Protein AF-A0A6B2E6G9-F1 (afdb_monomer_lite)

Secondary structure (DSSP, 8-state):
---SSSTTTTTTGGGS-------TT--HHHHHHHHHHHHHHHHHHHHHHTTTS--HHHHHHHHHHHHHHHHHHH--GGGT----GGGTT-HHHHHHHHHHHHHHHHHHHHHHHHHS---STT---HHHHHHHHHHHHH-TTS-HHHHHHHHHIIIIIS-HHHHHHHHHHHTHHHH-S-HHHHHHHHHHHHHHHT-

Foldseek 3Di:
DPPPPPVVVVVVVPPDDDDPDPDVPQDLLNVLLVVVVVLVVVLVVQVVVCPPDDDCLSRVVVNLVSVLCSCVPRVDCVLQPLPLVLCVPPPLVVLLVVLLVLLVVLVVVVNVLSPPPPPDSPDDPVVSVVVSVCCQPPPPVRPNVVSVVSNCCSVPVVVSLVVLLVSCVVCCVPPVDDSVVSSVSVVSSNSVSVD

Sequence (195 aa):
MKWISVCTVIAIIVGSNNGALGSRGATVIDTLRDYYLSLEDQAWKIVNRGSGVYHPDRILKPLYKLYTMFALKNCSHELEDYELTSLDRIYEWKLLERDLMTVNNLFEVFRQELEKPLQNVDNFDELSALDFTDTVFKDKHWPIPETFDQIENIMVNQGLYYKAMVEVKDQVCSSQKAAQQVIYQLYSAISLTEL

Structure (mmCIF, N/CA/C/O backbone):
data_AF-A0A6B2E6G9-F1
#
_entry.id   AF-A0A6B2E6G9-F1
#
loop_
_atom_site.group_PDB
_atom_site.id
_atom_site.type_symbol
_atom_site.label_atom_id
_atom_site.label_alt_id
_atom_site.label_comp_id
_atom_site.label_asym_id
_atom_site.label_entity_id
_atom_site.label_seq_id
_atom_site.pdbx_PDB_ins_code
_atom_site.Cartn_x
_atom_site.Cartn_y
_atom_site.Cartn_z
_atom_site.occupancy
_atom_site.B_iso_or_equiv
_atom_site.auth_seq_id
_atom_site.auth_comp_id
_atom_site.auth_asym_id
_atom_site.auth_atom_id
_atom_site.pdbx_PDB_model_num
ATOM 1 N N . MET A 1 1 ? -8.319 32.067 17.335 1.00 33.75 1 MET A N 1
ATOM 2 C CA . MET A 1 1 ? -9.383 32.208 16.313 1.00 33.75 1 MET A CA 1
ATOM 3 C C . MET A 1 1 ? -8.790 32.093 14.908 1.00 33.75 1 MET A C 1
ATOM 5 O O . MET A 1 1 ? -8.491 33.110 14.302 1.00 33.75 1 MET A O 1
ATOM 9 N N . LYS A 1 2 ? -8.568 30.864 14.417 1.00 29.38 2 LYS A N 1
ATOM 10 C CA . LYS A 1 2 ? -8.131 30.555 13.037 1.00 29.38 2 LYS A CA 1
ATOM 11 C C . LYS A 1 2 ? -8.586 29.138 12.615 1.00 29.38 2 LYS A C 1
ATOM 13 O O . LYS A 1 2 ? -7.786 28.356 12.133 1.00 29.38 2 LYS A O 1
ATOM 18 N N . TRP A 1 3 ? -9.854 28.788 12.847 1.00 30.53 3 TRP A N 1
ATOM 19 C CA . TRP A 1 3 ? -10.382 27.430 12.594 1.00 30.53 3 TRP A CA 1
ATOM 20 C C . TRP A 1 3 ? -11.536 27.384 11.577 1.00 30.53 3 TRP A C 1
ATOM 22 O O . TRP A 1 3 ? -12.274 26.413 11.523 1.00 30.53 3 TRP A O 1
ATOM 32 N N . ILE A 1 4 ? -11.703 28.426 10.753 1.00 34.78 4 ILE A N 1
ATOM 33 C CA . ILE A 1 4 ? -12.786 28.481 9.748 1.00 34.78 4 ILE A CA 1
ATOM 34 C C . ILE A 1 4 ? -12.262 28.302 8.306 1.00 34.78 4 ILE A C 1
ATOM 36 O O . ILE A 1 4 ? -13.048 28.107 7.389 1.00 34.78 4 ILE A O 1
ATOM 40 N N . SER A 1 5 ? -10.943 28.264 8.078 1.00 31.38 5 SER A N 1
ATOM 41 C CA . SER A 1 5 ? -10.384 28.196 6.711 1.00 31.38 5 SER A CA 1
ATOM 42 C C . SER A 1 5 ? -10.098 26.795 6.158 1.00 31.38 5 SER A C 1
ATOM 44 O O . SER A 1 5 ? -9.746 26.699 4.989 1.00 31.38 5 SER A O 1
ATOM 46 N N . VAL A 1 6 ? -10.244 25.717 6.936 1.00 32.97 6 VAL A N 1
ATOM 47 C CA . VAL A 1 6 ? -9.901 24.359 6.455 1.00 32.97 6 VAL A CA 1
ATOM 48 C C . VAL A 1 6 ? -11.070 23.697 5.708 1.00 32.97 6 VAL A C 1
ATOM 50 O O . VAL A 1 6 ? -10.856 22.941 4.766 1.00 32.97 6 VAL A O 1
ATOM 53 N N . CYS A 1 7 ? -12.320 24.063 6.012 1.00 32.25 7 CYS A N 1
ATOM 54 C CA . CYS A 1 7 ? -13.489 23.456 5.362 1.00 32.25 7 CYS A CA 1
ATOM 55 C C . CYS A 1 7 ? -13.748 23.943 3.923 1.00 32.25 7 CYS A C 1
ATOM 57 O O . CYS A 1 7 ? -14.521 23.320 3.202 1.00 32.25 7 CYS A O 1
ATOM 59 N N . THR A 1 8 ? -13.120 25.0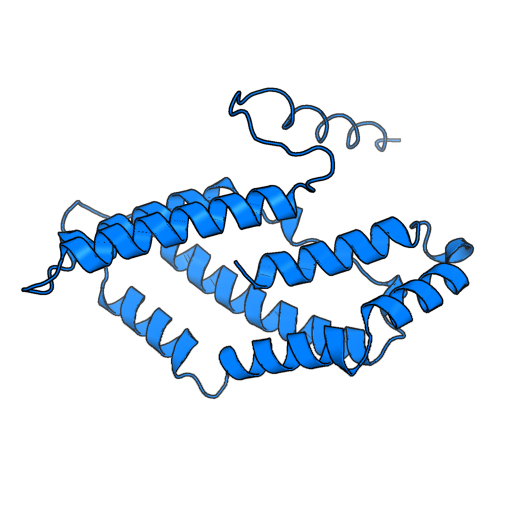34 3.475 1.00 30.91 8 THR A N 1
ATOM 60 C CA . THR A 1 8 ? -13.334 25.597 2.128 1.00 30.91 8 THR A CA 1
ATOM 61 C C . THR A 1 8 ? -12.326 25.130 1.081 1.00 30.91 8 THR A C 1
ATOM 63 O O . THR A 1 8 ? -12.599 25.286 -0.105 1.00 30.91 8 THR A O 1
ATOM 66 N N . VAL A 1 9 ? -11.204 24.518 1.471 1.00 33.66 9 VAL A N 1
ATOM 67 C CA . VAL A 1 9 ? -10.201 24.032 0.503 1.00 33.66 9 VAL A CA 1
ATOM 68 C C . VAL A 1 9 ? -10.562 22.639 -0.028 1.00 33.66 9 VAL A C 1
ATOM 70 O O . VAL A 1 9 ? -10.403 22.378 -1.218 1.00 33.66 9 VAL A O 1
ATOM 73 N N . ILE A 1 10 ? -11.195 21.793 0.793 1.00 37.31 10 ILE A N 1
ATOM 74 C CA . ILE A 1 10 ? -11.620 20.439 0.387 1.00 37.31 10 ILE A CA 1
ATOM 75 C C . ILE A 1 10 ? -12.761 20.483 -0.653 1.00 37.31 10 ILE A C 1
ATOM 77 O O . ILE A 1 10 ? -12.874 19.600 -1.497 1.00 37.31 10 ILE A O 1
ATOM 81 N N . AL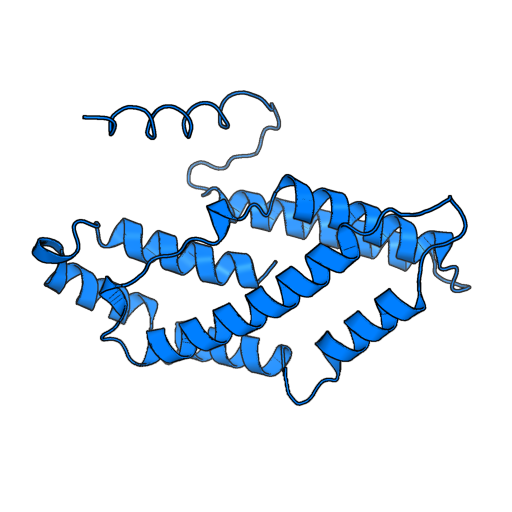A A 1 11 ? -13.562 21.554 -0.683 1.00 32.97 11 ALA A N 1
ATOM 82 C CA . ALA A 1 11 ? -14.628 21.718 -1.673 1.00 32.97 11 ALA A CA 1
ATOM 83 C C . ALA A 1 11 ? -14.136 22.167 -3.068 1.00 32.97 11 ALA A C 1
ATOM 85 O O . ALA A 1 11 ? -14.885 22.047 -4.036 1.00 32.97 11 ALA A O 1
ATOM 86 N N . ILE A 1 12 ? -12.905 22.680 -3.202 1.00 34.53 12 ILE A N 1
ATOM 87 C CA . ILE A 1 12 ? -12.431 23.284 -4.464 1.00 34.53 12 ILE A CA 1
ATOM 88 C C . ILE A 1 12 ? -11.683 22.279 -5.353 1.00 34.53 12 ILE A C 1
ATOM 90 O O . ILE A 1 12 ? -11.715 22.414 -6.575 1.00 34.53 12 ILE A O 1
ATOM 94 N N . ILE A 1 13 ? -11.114 21.204 -4.797 1.00 38.94 13 ILE A N 1
ATOM 95 C CA . ILE A 1 13 ? -10.486 20.151 -5.620 1.00 38.94 13 ILE A CA 1
ATOM 96 C C . ILE A 1 13 ? -11.544 19.323 -6.387 1.00 38.94 13 ILE A C 1
ATOM 98 O O . ILE A 1 13 ? -11.255 18.751 -7.434 1.00 38.94 13 ILE A O 1
ATOM 102 N N . VAL A 1 14 ? -12.812 19.361 -5.963 1.00 43.62 14 VAL A N 1
ATOM 103 C CA . VAL A 1 14 ? -13.932 18.632 -6.596 1.00 43.62 14 VAL A CA 1
ATOM 104 C C . VAL A 1 14 ? -14.456 19.317 -7.880 1.00 43.62 14 VAL A C 1
ATOM 106 O O . VAL A 1 14 ? -15.307 18.778 -8.584 1.00 43.62 14 VAL A O 1
ATOM 109 N N . GLY A 1 15 ? -13.952 20.503 -8.238 1.00 34.09 15 GLY A N 1
ATOM 110 C CA . GLY A 1 15 ? -14.587 21.372 -9.234 1.00 34.09 15 GLY A CA 1
ATOM 111 C C . GLY A 1 15 ? -13.948 21.472 -10.620 1.00 34.09 15 GLY A C 1
ATOM 112 O O . GLY A 1 15 ? -14.363 22.350 -11.374 1.00 34.09 15 GLY A O 1
ATOM 113 N N . SER A 1 16 ? -12.934 20.683 -10.988 1.00 36.62 16 SER A N 1
ATOM 114 C CA . SER A 1 16 ? -12.351 20.759 -12.343 1.00 36.62 16 SER A CA 1
ATOM 115 C C . SER A 1 16 ? -11.551 19.515 -12.716 1.00 36.62 16 SER A C 1
ATOM 117 O O . SER A 1 16 ? -10.328 19.526 -12.683 1.00 36.62 16 SER A O 1
ATOM 119 N N . ASN A 1 17 ? -12.243 18.450 -13.110 1.00 35.12 17 ASN A N 1
ATOM 120 C CA . ASN A 1 17 ? -11.889 17.697 -14.314 1.00 35.12 17 ASN A CA 1
ATOM 121 C C . ASN A 1 17 ? -13.076 16.823 -14.720 1.00 35.12 17 ASN A C 1
ATOM 123 O O . ASN A 1 17 ? -13.433 15.855 -14.057 1.00 35.12 17 ASN A O 1
ATOM 127 N N . ASN A 1 18 ? -13.706 17.211 -15.826 1.00 43.12 18 ASN A N 1
ATOM 128 C CA . ASN A 1 18 ? -14.738 16.434 -16.490 1.00 43.12 18 ASN A CA 1
ATOM 129 C C . ASN A 1 18 ? -14.152 15.103 -16.977 1.00 43.12 18 ASN A C 1
ATOM 131 O O . ASN A 1 18 ? -13.394 15.066 -17.943 1.00 43.12 18 ASN A O 1
ATOM 135 N N . GLY A 1 19 ? -14.566 14.022 -16.326 1.00 31.66 19 GLY A N 1
ATOM 136 C CA . GLY A 1 19 ? -14.432 12.645 -16.780 1.00 31.66 19 GLY A CA 1
ATOM 137 C C . GLY A 1 19 ? -15.567 11.850 -16.152 1.00 31.66 19 GLY A C 1
ATOM 138 O O . GLY A 1 19 ? -15.521 11.499 -14.980 1.00 31.66 19 GLY A O 1
ATOM 139 N N . ALA A 1 20 ? -16.650 11.673 -16.899 1.00 43.91 20 ALA A N 1
ATOM 140 C CA . ALA A 1 20 ? -17.859 11.009 -16.445 1.00 43.91 20 ALA A CA 1
ATOM 141 C C . ALA A 1 20 ? -17.591 9.539 -16.079 1.00 43.91 20 ALA A C 1
ATOM 143 O O . ALA A 1 20 ? -17.412 8.743 -16.991 1.00 43.91 20 ALA A O 1
ATOM 144 N N . LEU A 1 21 ? -17.590 9.201 -14.779 1.00 40.44 21 LEU A N 1
ATOM 145 C CA . LEU A 1 21 ? -17.945 7.881 -14.208 1.00 40.44 21 LEU A CA 1
ATOM 146 C C . LEU A 1 21 ? -17.880 7.861 -12.661 1.00 40.44 21 LEU A C 1
ATOM 148 O O . LEU A 1 21 ? -17.484 6.880 -12.053 1.00 40.44 21 LEU A O 1
ATOM 152 N N . GLY A 1 22 ? -18.314 8.925 -11.980 1.00 40.78 22 GLY A N 1
ATOM 153 C CA . GLY A 1 22 ? -18.597 8.832 -10.544 1.00 40.78 22 GLY A CA 1
ATOM 154 C C . GLY A 1 22 ? -19.957 8.169 -10.338 1.00 40.78 22 GLY A C 1
ATOM 155 O O . GLY A 1 22 ? -20.983 8.850 -10.416 1.00 40.78 22 GLY A O 1
ATOM 156 N N . SER A 1 23 ? -20.002 6.850 -10.135 1.00 47.53 23 SER A N 1
ATOM 157 C CA . SER A 1 23 ? -21.246 6.196 -9.717 1.00 47.53 23 SER A CA 1
ATOM 158 C C . SER A 1 23 ? -21.700 6.814 -8.384 1.00 47.53 23 SER A C 1
ATOM 160 O O . SER A 1 23 ? -20.882 7.136 -7.520 1.00 47.53 23 SER A O 1
ATOM 162 N N . ARG A 1 24 ? -23.002 7.077 -8.230 1.00 52.38 24 ARG A N 1
ATOM 163 C CA . ARG A 1 24 ? -23.566 7.686 -7.014 1.00 52.38 24 ARG A CA 1
ATOM 164 C C . ARG A 1 24 ? -23.198 6.824 -5.797 1.00 52.38 24 ARG A C 1
ATOM 166 O O . ARG A 1 24 ? -23.807 5.779 -5.608 1.00 52.38 24 ARG A O 1
ATOM 173 N N . GLY A 1 25 ? -22.246 7.280 -4.982 1.00 66.62 25 GLY A N 1
ATOM 174 C CA . GLY A 1 25 ? -21.807 6.590 -3.763 1.00 66.62 25 GLY A CA 1
ATOM 175 C C . GLY A 1 25 ? -20.333 6.177 -3.725 1.00 66.62 25 GLY A C 1
ATOM 176 O O . GLY A 1 25 ? -19.893 5.743 -2.668 1.00 66.62 25 GLY A O 1
ATOM 177 N N . ALA A 1 26 ? -19.573 6.340 -4.814 1.00 78.44 26 ALA A N 1
ATOM 178 C CA . ALA A 1 26 ? -18.130 6.097 -4.798 1.00 78.44 26 ALA A CA 1
ATOM 179 C C . ALA A 1 26 ? -17.408 7.142 -3.932 1.00 78.44 26 ALA A C 1
ATOM 181 O O . ALA A 1 26 ? -17.612 8.352 -4.088 1.00 78.44 26 ALA A O 1
ATOM 182 N N . THR A 1 27 ? -16.578 6.669 -3.009 1.00 84.50 27 THR A N 1
ATOM 183 C CA . THR A 1 27 ? -15.708 7.513 -2.191 1.00 84.50 27 THR A CA 1
ATOM 184 C C . THR A 1 27 ? -14.455 7.919 -2.968 1.00 84.50 27 THR A C 1
ATOM 186 O O . THR A 1 27 ? -14.164 7.381 -4.036 1.00 84.50 27 THR A O 1
ATOM 189 N N . VAL A 1 28 ? -13.691 8.881 -2.441 1.00 84.44 28 VAL A N 1
ATOM 190 C CA . VAL A 1 28 ? -12.436 9.321 -3.077 1.00 84.44 28 VAL A CA 1
ATOM 191 C C . VAL A 1 28 ? -11.468 8.146 -3.228 1.00 84.44 28 VAL A C 1
ATOM 193 O O . VAL A 1 28 ? -10.876 7.973 -4.293 1.00 84.44 28 VAL A O 1
ATOM 196 N N . ILE A 1 29 ? -11.361 7.299 -2.201 1.00 85.50 29 ILE A N 1
ATOM 197 C CA . ILE A 1 29 ? -10.485 6.130 -2.248 1.00 85.50 29 ILE A CA 1
ATOM 198 C C . ILE A 1 29 ? -10.980 5.087 -3.262 1.00 85.50 29 ILE A C 1
ATOM 200 O O . ILE A 1 29 ? -10.162 4.526 -3.979 1.00 85.50 29 ILE A O 1
ATOM 204 N N . ASP A 1 30 ? -12.296 4.913 -3.438 1.00 87.25 30 ASP A N 1
ATOM 205 C CA . ASP A 1 30 ? -12.844 4.023 -4.479 1.00 87.25 30 ASP A CA 1
ATOM 206 C C . ASP A 1 30 ? -12.463 4.508 -5.879 1.00 87.25 30 ASP A C 1
ATOM 208 O O . ASP A 1 30 ? -11.993 3.733 -6.707 1.00 87.25 30 ASP A O 1
ATOM 212 N N . THR A 1 31 ? -12.584 5.816 -6.133 1.00 89.00 31 THR A N 1
ATOM 213 C CA . THR A 1 31 ? -12.179 6.383 -7.428 1.00 89.00 31 THR A CA 1
ATOM 214 C C . THR A 1 31 ? -10.678 6.251 -7.680 1.00 89.00 31 THR A C 1
ATOM 216 O O . THR A 1 31 ? -10.256 6.093 -8.826 1.00 89.00 31 THR A O 1
ATOM 219 N N . LEU A 1 32 ? -9.870 6.291 -6.617 1.00 88.88 32 LEU A N 1
ATOM 220 C CA . LEU A 1 32 ? -8.430 6.091 -6.708 1.00 88.88 32 LEU A CA 1
ATOM 221 C C . LEU A 1 32 ? -8.086 4.627 -7.014 1.00 88.88 32 LEU A C 1
ATOM 223 O O . LEU A 1 32 ? -7.255 4.380 -7.887 1.00 88.88 32 LEU A O 1
ATOM 227 N N . ARG A 1 33 ? -8.769 3.674 -6.366 1.00 89.62 33 ARG A N 1
ATOM 228 C CA . ARG A 1 33 ? -8.660 2.232 -6.651 1.00 89.62 33 ARG A CA 1
ATOM 229 C C . ARG A 1 33 ? -9.042 1.913 -8.092 1.00 89.62 33 ARG A C 1
ATOM 231 O O . ARG A 1 33 ? -8.279 1.258 -8.795 1.00 89.62 33 ARG A O 1
ATOM 238 N N . ASP A 1 34 ? -10.171 2.435 -8.564 1.00 90.81 34 ASP A N 1
ATOM 239 C CA . ASP A 1 34 ? -10.609 2.248 -9.952 1.00 90.81 34 ASP A CA 1
ATOM 240 C C . ASP A 1 34 ? -9.581 2.809 -10.946 1.00 90.81 34 ASP A C 1
ATOM 242 O O . ASP A 1 34 ? -9.280 2.194 -11.975 1.00 90.81 34 ASP A O 1
ATOM 246 N N . TYR A 1 35 ? -8.999 3.971 -10.631 1.00 90.44 35 TYR A N 1
ATOM 247 C CA . TYR A 1 35 ? -7.939 4.542 -11.451 1.00 90.44 35 TYR A CA 1
ATOM 248 C C . TYR A 1 35 ? -6.687 3.658 -11.452 1.00 90.44 35 TYR A C 1
ATOM 250 O O . TYR A 1 35 ? -6.148 3.396 -12.528 1.00 90.44 35 TYR A O 1
ATOM 258 N N . TYR A 1 36 ? -6.267 3.144 -10.295 1.00 91.38 36 TYR A N 1
ATOM 259 C CA . TYR A 1 36 ? -5.136 2.225 -10.191 1.00 91.38 36 TYR A CA 1
ATOM 260 C C . TYR A 1 36 ? -5.332 0.950 -11.020 1.00 91.38 36 TYR A C 1
ATOM 262 O O . TYR A 1 36 ? -4.462 0.608 -11.820 1.00 91.38 36 TYR A O 1
ATOM 270 N N . LEU A 1 37 ? -6.503 0.310 -10.939 1.00 92.31 37 LEU A N 1
ATOM 271 C CA . LEU A 1 37 ? -6.824 -0.874 -11.750 1.00 92.31 37 LEU A CA 1
ATOM 272 C C . LEU A 1 37 ? -6.715 -0.578 -13.256 1.00 92.31 37 LEU A C 1
ATOM 274 O O . LEU A 1 37 ? -6.175 -1.368 -14.031 1.00 92.31 37 LEU A O 1
ATOM 278 N N . SER A 1 38 ? -7.145 0.613 -13.684 1.00 92.12 38 SER A N 1
ATOM 279 C CA . SER A 1 38 ? -6.988 1.035 -15.082 1.00 92.12 38 SER A CA 1
ATOM 280 C C . SER A 1 38 ? -5.523 1.229 -15.504 1.00 92.12 38 SER A C 1
ATOM 282 O O . SER A 1 38 ? -5.196 1.115 -16.692 1.00 92.12 38 SER A O 1
ATOM 284 N N . LEU A 1 39 ? -4.634 1.552 -14.559 1.00 92.31 39 LEU A N 1
ATOM 285 C CA . LEU A 1 39 ? -3.193 1.652 -14.793 1.00 92.31 39 LEU A CA 1
ATOM 286 C C . LEU A 1 39 ? -2.550 0.271 -14.836 1.00 92.31 39 LEU A C 1
ATOM 288 O O . LEU A 1 39 ? -1.712 0.043 -15.705 1.00 92.31 39 LEU A O 1
ATOM 292 N N . GLU A 1 40 ? -2.980 -0.655 -13.984 1.00 91.56 40 GLU A N 1
ATOM 293 C CA . GLU A 1 40 ? -2.534 -2.049 -14.012 1.00 91.56 40 GLU A CA 1
ATOM 294 C C . GLU A 1 40 ? -2.812 -2.688 -15.386 1.00 91.56 40 GLU A C 1
ATOM 296 O O . GLU A 1 40 ? -1.914 -3.236 -16.034 1.00 91.56 40 GLU A O 1
ATOM 301 N N . ASP A 1 41 ? -4.019 -2.494 -15.920 1.00 93.12 41 ASP A N 1
ATOM 302 C CA . ASP A 1 41 ? -4.387 -2.926 -17.274 1.00 93.12 41 ASP A CA 1
ATOM 303 C C . ASP A 1 41 ? -3.469 -2.342 -18.363 1.00 93.12 41 ASP A C 1
ATOM 305 O O . ASP A 1 41 ? -3.201 -2.969 -19.397 1.00 93.12 41 ASP A O 1
ATOM 309 N N . GLN A 1 42 ? -3.010 -1.101 -18.183 1.00 92.06 42 GLN A N 1
ATOM 310 C CA . GLN A 1 42 ? -2.073 -0.449 -19.101 1.00 92.06 42 GLN A CA 1
ATOM 311 C C . GLN A 1 42 ? -0.653 -0.993 -18.937 1.00 92.06 42 GLN A C 1
ATOM 313 O O . GLN A 1 42 ? 0.017 -1.237 -19.946 1.00 92.06 42 GLN A O 1
ATOM 318 N N . ALA A 1 43 ? -0.219 -1.232 -17.700 1.00 91.38 43 ALA A N 1
ATOM 319 C CA . ALA A 1 43 ? 1.062 -1.837 -17.372 1.00 91.38 43 ALA A CA 1
ATOM 320 C C . ALA A 1 43 ? 1.190 -3.225 -18.014 1.00 91.38 43 ALA A C 1
ATOM 322 O O . ALA A 1 43 ? 2.145 -3.479 -18.754 1.00 91.38 43 ALA A O 1
ATOM 323 N N . TRP A 1 44 ? 0.170 -4.076 -17.878 1.00 91.50 44 TRP A N 1
ATOM 324 C CA . TRP A 1 44 ? 0.148 -5.392 -18.520 1.00 91.50 44 TRP A CA 1
ATOM 325 C C . TRP A 1 44 ? 0.215 -5.315 -20.046 1.00 91.50 44 TRP A C 1
ATOM 327 O O . TRP A 1 44 ? 0.891 -6.124 -20.682 1.00 91.50 44 TRP A O 1
ATOM 337 N N . LYS A 1 45 ? -0.414 -4.312 -20.671 1.00 90.38 45 LYS A N 1
ATOM 338 C CA . LYS A 1 45 ? -0.280 -4.087 -22.123 1.00 90.38 45 LYS A CA 1
ATOM 339 C C . LYS A 1 45 ? 1.145 -3.700 -22.520 1.00 90.38 45 LYS A C 1
ATOM 341 O O . LYS A 1 45 ? 1.582 -4.100 -23.597 1.00 90.38 45 LYS A O 1
ATOM 346 N N . ILE A 1 46 ? 1.862 -2.932 -21.696 1.00 88.44 46 ILE A N 1
ATOM 347 C CA . ILE A 1 46 ? 3.271 -2.578 -21.936 1.00 88.44 46 ILE A CA 1
ATOM 348 C C . ILE A 1 46 ? 4.141 -3.836 -21.861 1.00 88.44 46 ILE A C 1
ATOM 350 O O . ILE A 1 46 ? 4.880 -4.116 -22.806 1.00 88.44 46 ILE A O 1
ATOM 354 N N . VAL A 1 47 ? 3.992 -4.622 -20.791 1.00 86.62 47 VAL A N 1
ATOM 355 C CA . VAL A 1 47 ? 4.740 -5.873 -20.578 1.00 86.62 47 VAL A CA 1
ATOM 356 C C . VAL A 1 47 ? 4.490 -6.861 -21.722 1.00 86.62 47 VAL A C 1
ATOM 358 O O . VAL A 1 47 ? 5.434 -7.344 -22.348 1.00 86.62 47 VAL A O 1
ATOM 361 N N . ASN A 1 48 ? 3.224 -7.090 -22.081 1.00 85.12 48 ASN A N 1
ATOM 362 C CA . ASN A 1 48 ? 2.846 -8.063 -23.111 1.00 85.12 48 ASN A CA 1
ATOM 363 C C . ASN A 1 48 ? 3.260 -7.648 -24.534 1.00 85.12 48 ASN A C 1
ATOM 365 O O . ASN A 1 48 ? 3.490 -8.509 -25.379 1.00 85.12 48 ASN A O 1
ATOM 369 N N . ARG A 1 49 ? 3.408 -6.346 -24.822 1.00 77.19 49 ARG A N 1
ATOM 370 C CA . ARG A 1 49 ? 3.943 -5.859 -26.112 1.00 77.19 49 ARG A CA 1
ATOM 371 C C . ARG A 1 49 ? 5.440 -6.140 -26.288 1.00 77.19 49 ARG A C 1
ATOM 373 O O . ARG A 1 49 ? 5.926 -6.097 -27.416 1.00 77.19 49 ARG A O 1
ATOM 380 N N . GLY A 1 50 ? 6.162 -6.415 -25.202 1.00 65.44 50 GLY A N 1
ATOM 381 C CA . GLY A 1 50 ? 7.590 -6.743 -25.200 1.00 65.44 50 GLY A CA 1
ATOM 382 C C . GLY A 1 50 ? 7.917 -8.214 -25.484 1.00 65.44 50 GLY A C 1
ATOM 383 O O . GLY A 1 50 ? 9.076 -8.606 -25.355 1.00 65.44 50 GLY A O 1
ATOM 384 N N . SER A 1 51 ? 6.936 -9.049 -25.846 1.00 56.31 51 SER A N 1
ATOM 385 C CA . SER A 1 51 ? 7.119 -10.497 -25.992 1.00 56.31 51 SER A CA 1
ATOM 386 C C . SER A 1 51 ? 8.098 -10.856 -27.123 1.00 56.31 51 SER A C 1
ATOM 388 O O . SER A 1 51 ? 7.743 -10.824 -28.303 1.00 56.31 51 SER A O 1
ATOM 390 N N . GLY A 1 52 ? 9.331 -11.217 -26.759 1.00 64.38 52 GLY A N 1
ATOM 391 C CA . GLY A 1 52 ? 10.333 -11.796 -27.661 1.00 64.38 52 GLY A CA 1
ATOM 392 C C . GLY A 1 52 ? 11.777 -11.515 -27.241 1.00 64.38 52 GLY A C 1
ATOM 393 O O . GLY A 1 52 ? 12.601 -12.424 -27.278 1.00 64.38 52 GLY A O 1
ATOM 394 N N . VAL A 1 53 ? 12.076 -10.287 -26.799 1.00 67.00 53 VAL A N 1
ATOM 395 C CA . VAL A 1 53 ? 13.391 -9.866 -26.276 1.00 67.00 53 VAL A CA 1
ATOM 396 C C . VAL A 1 53 ? 13.172 -8.776 -25.225 1.00 67.00 53 VAL A C 1
ATOM 398 O O . VAL A 1 53 ? 12.489 -7.786 -25.488 1.00 67.00 53 VAL A O 1
ATOM 401 N N . TYR A 1 54 ? 13.747 -8.958 -24.034 1.00 71.81 54 TYR A N 1
ATOM 402 C CA . TYR A 1 54 ? 13.696 -7.965 -22.964 1.00 71.81 54 TYR A CA 1
ATOM 403 C C . TYR A 1 54 ? 14.448 -6.693 -23.378 1.00 71.81 54 TYR A C 1
ATOM 405 O O . TYR A 1 54 ? 15.632 -6.734 -23.710 1.00 71.81 54 TYR A O 1
ATOM 413 N N . HIS A 1 55 ? 13.742 -5.563 -23.365 1.00 73.12 55 HIS A N 1
ATOM 414 C CA . HIS A 1 55 ? 14.299 -4.242 -23.631 1.00 73.12 55 HIS A CA 1
ATOM 415 C C . HIS A 1 55 ? 13.863 -3.293 -22.503 1.00 73.12 55 HIS A C 1
ATOM 417 O O . HIS A 1 55 ? 12.717 -2.826 -22.544 1.00 73.12 55 HIS A O 1
ATOM 423 N N . PRO A 1 56 ? 14.740 -2.992 -21.523 1.00 71.12 56 PRO A N 1
ATOM 424 C CA . PRO A 1 56 ? 14.431 -2.124 -20.381 1.00 71.12 56 PRO A CA 1
ATOM 425 C C . PRO A 1 56 ? 13.769 -0.801 -20.791 1.00 71.12 56 PRO A C 1
ATOM 427 O O . PRO A 1 56 ? 12.737 -0.414 -20.242 1.00 71.12 56 PRO A O 1
ATOM 430 N N . ASP A 1 57 ? 14.265 -0.168 -21.858 1.00 74.94 57 ASP A N 1
ATOM 431 C CA . ASP A 1 57 ? 13.743 1.106 -22.373 1.00 74.94 57 ASP A CA 1
ATOM 432 C C . ASP A 1 57 ? 12.301 1.041 -22.889 1.00 74.94 57 ASP A C 1
ATOM 434 O O . ASP A 1 57 ? 11.600 2.055 -22.932 1.00 74.94 57 ASP A O 1
ATOM 438 N N . ARG A 1 58 ? 11.851 -0.143 -23.318 1.00 79.12 58 ARG A N 1
ATOM 439 C CA . ARG A 1 58 ? 10.502 -0.358 -23.862 1.00 79.12 58 ARG A CA 1
ATOM 440 C C . ARG A 1 58 ? 9.505 -0.819 -22.807 1.00 79.12 58 ARG A C 1
ATOM 442 O O . ARG A 1 58 ? 8.306 -0.704 -23.050 1.00 79.12 58 ARG A O 1
ATOM 449 N N . ILE A 1 59 ? 9.990 -1.345 -21.682 1.00 82.56 59 ILE A N 1
ATOM 450 C CA . ILE A 1 59 ? 9.162 -1.951 -20.637 1.00 82.56 59 ILE A CA 1
ATOM 451 C C . ILE A 1 59 ? 9.286 -1.153 -19.339 1.00 82.56 59 ILE A C 1
ATOM 453 O O . ILE A 1 59 ? 8.333 -0.478 -18.957 1.00 82.56 59 ILE A O 1
ATOM 457 N N . LEU A 1 60 ? 10.458 -1.163 -18.698 1.00 81.31 60 LEU A N 1
ATOM 458 C CA . LEU A 1 60 ? 10.657 -0.551 -17.382 1.00 81.31 60 LEU A CA 1
ATOM 459 C C . LEU A 1 60 ? 10.424 0.956 -17.404 1.00 81.31 60 LEU A C 1
ATOM 461 O O . LEU A 1 60 ? 9.695 1.480 -16.570 1.00 81.31 60 LEU A O 1
ATOM 465 N N . LYS A 1 61 ? 10.963 1.662 -18.399 1.00 80.19 61 LYS A N 1
ATOM 466 C CA . LYS A 1 61 ? 10.841 3.123 -18.458 1.00 80.19 61 LYS A CA 1
ATOM 467 C C . LYS A 1 61 ? 9.388 3.611 -18.624 1.00 80.19 61 LYS A C 1
ATOM 469 O O . LYS A 1 61 ? 8.984 4.510 -17.882 1.00 80.19 61 LYS A O 1
ATOM 474 N N . PRO A 1 62 ? 8.570 3.062 -19.545 1.00 85.62 62 PRO A N 1
ATOM 475 C CA . PRO A 1 62 ? 7.144 3.383 -19.599 1.00 85.62 62 PRO A CA 1
ATOM 476 C C . PRO A 1 62 ? 6.373 3.004 -18.331 1.00 85.62 62 PRO A C 1
ATOM 478 O O . PRO A 1 62 ? 5.501 3.773 -17.932 1.00 85.62 62 PRO A O 1
ATOM 481 N N . LEU A 1 63 ? 6.700 1.871 -17.695 1.00 86.94 63 LEU A N 1
ATOM 482 C CA . LEU A 1 63 ? 6.080 1.451 -16.432 1.00 86.94 63 LEU A CA 1
ATOM 483 C C . LEU A 1 63 ? 6.387 2.435 -15.303 1.00 86.94 63 LEU A C 1
ATOM 485 O O . LEU A 1 63 ? 5.466 2.949 -14.677 1.00 86.94 63 LEU A O 1
ATOM 489 N N . TYR A 1 64 ? 7.659 2.780 -15.103 1.00 84.62 64 TYR A N 1
ATOM 490 C CA . TYR A 1 64 ? 8.064 3.763 -14.099 1.00 84.62 64 TYR A CA 1
ATOM 491 C C . TYR A 1 64 ? 7.380 5.101 -14.334 1.00 84.62 64 TYR A C 1
ATOM 493 O O . TYR A 1 64 ? 6.774 5.648 -13.425 1.00 84.62 64 TYR A O 1
ATOM 501 N N . LYS A 1 65 ? 7.364 5.595 -15.577 1.00 85.44 65 LYS A N 1
ATOM 502 C CA . LYS A 1 65 ? 6.659 6.839 -15.904 1.00 85.44 65 LYS A CA 1
ATOM 503 C C . LYS A 1 65 ? 5.168 6.780 -15.543 1.00 85.44 65 LYS A C 1
ATOM 505 O O . LYS A 1 65 ? 4.631 7.781 -15.070 1.00 85.44 65 LYS A O 1
ATOM 510 N N . LEU A 1 66 ? 4.511 5.644 -15.783 1.00 89.38 66 LEU A N 1
ATOM 511 C CA . LEU A 1 66 ? 3.100 5.433 -15.454 1.00 89.38 66 LEU A CA 1
ATOM 512 C C . LEU A 1 66 ? 2.867 5.538 -13.939 1.00 89.38 66 LEU A C 1
ATOM 514 O O . LEU A 1 66 ? 2.025 6.326 -13.505 1.00 89.38 66 LEU A O 1
ATOM 518 N N . TYR A 1 67 ? 3.656 4.813 -13.145 1.00 88.38 67 TYR A N 1
ATOM 519 C CA . TYR A 1 67 ? 3.520 4.789 -11.687 1.00 88.38 67 TYR A CA 1
ATOM 520 C C . TYR A 1 67 ? 4.021 6.071 -11.008 1.00 88.38 67 TYR A C 1
ATOM 522 O O . TYR A 1 67 ? 3.375 6.536 -10.076 1.00 88.38 67 TYR A O 1
ATOM 530 N N . THR A 1 68 ? 5.063 6.737 -11.522 1.00 87.62 68 THR A N 1
ATOM 531 C CA . THR A 1 68 ? 5.474 8.082 -11.074 1.00 87.62 68 THR A CA 1
ATOM 532 C C . THR A 1 68 ? 4.328 9.082 -11.230 1.00 87.62 68 THR A C 1
ATOM 534 O O . THR A 1 68 ? 4.034 9.845 -10.311 1.00 87.62 68 THR A O 1
ATOM 537 N N . MET A 1 69 ? 3.645 9.080 -12.383 1.00 85.19 69 MET A N 1
ATOM 538 C CA . MET A 1 69 ? 2.499 9.969 -12.611 1.00 85.19 69 MET A CA 1
ATOM 539 C C . MET A 1 69 ? 1.329 9.668 -11.675 1.00 85.19 69 MET A C 1
ATOM 541 O O . MET A 1 69 ? 0.594 10.588 -11.317 1.00 85.19 69 MET A O 1
ATOM 545 N N . PHE A 1 70 ? 1.135 8.403 -11.307 1.00 88.88 70 PHE A N 1
ATOM 546 C CA . PHE A 1 70 ? 0.100 8.002 -10.365 1.00 88.88 70 PHE A CA 1
ATOM 547 C C . PHE A 1 70 ? 0.447 8.412 -8.933 1.00 88.88 70 PHE A C 1
ATOM 549 O O . PHE A 1 70 ? -0.271 9.233 -8.359 1.00 88.88 70 PHE A O 1
ATOM 556 N N . ALA A 1 71 ? 1.555 7.897 -8.400 1.00 86.06 71 ALA A N 1
ATOM 557 C CA . ALA A 1 71 ? 1.945 8.047 -7.004 1.00 86.06 71 ALA A CA 1
ATOM 558 C C . ALA A 1 71 ? 2.154 9.518 -6.628 1.00 86.06 71 ALA A C 1
ATOM 560 O O . ALA A 1 71 ? 1.541 10.007 -5.685 1.00 86.06 71 ALA A O 1
ATOM 561 N N . LEU A 1 72 ? 2.926 10.274 -7.418 1.00 83.12 72 LEU A N 1
ATOM 562 C CA . LEU A 1 72 ? 3.265 11.658 -7.062 1.00 83.12 72 LEU A CA 1
ATOM 563 C C . LEU A 1 72 ? 2.094 12.635 -7.203 1.00 83.12 72 LEU A C 1
ATOM 565 O O . LEU A 1 72 ? 2.093 13.691 -6.576 1.00 83.12 72 LEU A O 1
ATOM 569 N N . LYS A 1 73 ? 1.105 12.313 -8.045 1.00 82.94 73 LYS A N 1
ATOM 570 C CA . LYS A 1 73 ? -0.051 13.187 -8.276 1.00 82.94 73 LYS A CA 1
ATOM 571 C C . LYS A 1 73 ? -1.236 12.853 -7.375 1.00 82.94 73 LYS A C 1
ATOM 573 O O . LYS A 1 73 ? -1.988 13.764 -7.040 1.00 82.94 73 LYS A O 1
ATOM 578 N N . ASN A 1 74 ? -1.435 11.575 -7.052 1.00 81.56 74 ASN A N 1
ATOM 579 C CA . ASN A 1 74 ? -2.675 11.107 -6.430 1.00 81.56 74 ASN A CA 1
ATOM 580 C C . ASN A 1 74 ? -2.481 10.521 -5.027 1.00 81.56 74 ASN A C 1
ATOM 582 O O . ASN A 1 74 ? -3.450 10.523 -4.281 1.00 81.56 74 ASN A O 1
ATOM 586 N N . CYS A 1 75 ? -1.274 10.093 -4.643 1.00 76.00 75 CYS A N 1
ATOM 587 C CA . CYS A 1 75 ? -0.967 9.627 -3.285 1.00 76.00 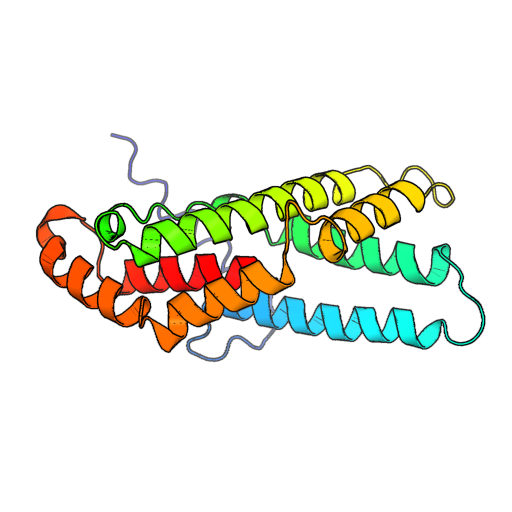75 CYS A CA 1
ATOM 588 C C . CYS A 1 75 ? -0.250 10.749 -2.512 1.00 76.00 75 CYS A C 1
ATOM 590 O O . CYS A 1 75 ? 0.979 10.802 -2.418 1.00 76.00 75 CYS A O 1
ATOM 592 N N . SER A 1 76 ? -1.017 11.738 -2.043 1.00 67.75 76 SER A N 1
ATOM 593 C CA . SER A 1 76 ? -0.493 12.802 -1.178 1.00 67.75 76 SER A CA 1
ATOM 594 C C . SER A 1 76 ? -0.476 12.360 0.286 1.00 67.75 76 SER A C 1
ATOM 596 O O . SER A 1 76 ? -1.327 11.584 0.705 1.00 67.75 76 SER A O 1
ATOM 598 N N . HIS A 1 77 ? 0.411 12.949 1.094 1.00 62.84 77 HIS A N 1
ATOM 599 C CA . HIS A 1 77 ? 0.447 12.722 2.547 1.00 62.84 77 HIS A CA 1
ATOM 600 C C . HIS A 1 77 ? -0.877 13.056 3.263 1.00 62.84 77 HIS A C 1
ATOM 602 O O . HIS A 1 77 ? -1.139 12.574 4.358 1.00 62.84 77 HIS A O 1
ATOM 608 N N . GLU A 1 78 ? -1.752 13.864 2.653 1.00 57.59 78 GLU A N 1
ATOM 609 C CA . GLU A 1 78 ? -3.089 14.152 3.194 1.00 57.59 78 GLU A CA 1
ATOM 610 C C . GLU A 1 78 ? -4.018 12.927 3.162 1.00 57.59 78 GLU A C 1
ATOM 612 O O . GLU A 1 78 ? -4.979 12.866 3.926 1.00 57.59 78 GLU A O 1
ATOM 617 N N . LEU A 1 79 ? -3.730 11.949 2.297 1.00 56.41 79 LEU A N 1
ATOM 618 C CA . LEU A 1 79 ? -4.396 10.649 2.276 1.00 56.41 79 LEU A CA 1
ATOM 619 C C . LEU A 1 79 ? -3.774 9.660 3.268 1.00 56.41 79 LEU A C 1
ATOM 621 O O . LEU A 1 79 ? -4.279 8.556 3.362 1.00 56.41 79 LEU A O 1
ATOM 625 N N . GLU A 1 80 ? -2.707 10.004 3.989 1.00 56.47 80 GLU A N 1
ATOM 626 C CA . GLU A 1 80 ? -1.990 9.083 4.889 1.00 56.47 80 GLU A CA 1
ATOM 627 C C . GLU A 1 80 ? -2.264 9.374 6.378 1.00 56.47 80 GLU A C 1
ATOM 629 O O . GLU A 1 80 ? -1.989 8.533 7.236 1.00 56.47 80 GLU A O 1
ATOM 634 N N . ASP A 1 81 ? -2.842 10.537 6.710 1.00 61.44 81 ASP A N 1
ATOM 635 C CA . ASP A 1 81 ? -3.083 10.941 8.100 1.00 61.44 81 ASP A CA 1
ATOM 636 C C . ASP A 1 81 ? -4.383 10.331 8.663 1.00 61.44 81 ASP A C 1
ATOM 638 O O . ASP A 1 81 ? -5.470 10.926 8.664 1.00 61.44 81 ASP A O 1
ATOM 642 N N . TYR A 1 82 ? -4.270 9.087 9.129 1.00 67.38 82 TYR A N 1
ATOM 643 C CA . TYR A 1 82 ? -5.356 8.330 9.750 1.00 67.38 82 TYR A CA 1
ATOM 644 C C . TYR A 1 82 ? -5.230 8.310 11.271 1.00 67.38 82 TYR A C 1
ATOM 646 O O . TYR A 1 82 ? -4.935 7.281 11.878 1.00 67.38 82 TYR A O 1
ATOM 654 N N . GLU A 1 83 ? -5.508 9.436 11.924 1.00 70.25 83 GLU A N 1
ATOM 655 C CA . GLU A 1 83 ? -5.525 9.459 13.387 1.00 70.25 83 GLU A CA 1
ATOM 656 C C . GLU A 1 83 ? -6.777 8.736 13.937 1.00 70.25 83 GLU A C 1
ATOM 658 O O . GLU A 1 83 ? -7.865 9.310 14.090 1.00 70.25 83 GLU A O 1
ATOM 663 N N . LEU A 1 84 ? -6.624 7.441 14.219 1.00 80.31 84 LEU A N 1
ATOM 664 C CA . LEU A 1 84 ? -7.662 6.518 14.695 1.00 80.31 84 LEU A CA 1
ATOM 665 C C . LEU A 1 84 ? -7.536 6.213 16.199 1.00 80.31 84 LEU A C 1
ATOM 667 O O . LEU A 1 84 ? -7.798 5.098 16.643 1.00 80.31 84 LEU A O 1
ATOM 671 N N . THR A 1 85 ? -7.201 7.223 17.006 1.00 80.88 85 THR A N 1
ATOM 672 C CA . THR A 1 85 ? -6.980 7.109 18.468 1.00 80.88 85 THR A CA 1
ATOM 673 C C . THR A 1 85 ? -8.152 6.494 19.241 1.00 80.88 85 THR A C 1
ATOM 675 O O . THR A 1 85 ? -7.960 5.835 20.260 1.00 80.88 85 THR A O 1
ATOM 678 N N . SER A 1 86 ? -9.387 6.618 18.743 1.00 81.56 86 SER A N 1
ATOM 679 C CA . SER A 1 86 ? -10.555 5.940 19.328 1.00 81.56 86 SER A CA 1
ATOM 680 C C . SER A 1 86 ? -10.461 4.408 19.299 1.00 81.56 86 SER A C 1
ATOM 682 O O . SER A 1 86 ? -11.153 3.736 20.060 1.00 81.56 86 SER A O 1
ATOM 684 N N . LEU A 1 87 ? -9.625 3.848 18.421 1.00 86.94 87 LEU A N 1
ATOM 685 C CA . LEU A 1 87 ? -9.419 2.409 18.265 1.00 86.94 87 LEU A CA 1
ATOM 686 C C . LEU A 1 87 ? -8.244 1.883 19.100 1.00 86.94 87 LEU A C 1
ATOM 688 O O . LEU A 1 87 ? -8.002 0.680 19.099 1.00 86.94 87 LEU A O 1
ATOM 692 N N . ASP A 1 88 ? -7.545 2.732 19.864 1.00 85.81 88 ASP A N 1
ATOM 693 C CA . ASP A 1 88 ? -6.332 2.349 20.606 1.00 85.81 88 ASP A CA 1
ATOM 694 C C . ASP A 1 88 ? -6.534 1.202 21.605 1.00 85.81 88 ASP A C 1
ATOM 696 O O . ASP A 1 88 ? -5.582 0.507 21.962 1.00 85.81 88 ASP A O 1
ATOM 700 N N . ARG A 1 89 ? -7.774 0.996 22.059 1.00 86.12 89 ARG A N 1
ATOM 701 C CA . ARG A 1 89 ? -8.152 -0.081 22.986 1.00 86.12 89 ARG A CA 1
ATOM 702 C C . ARG A 1 89 ? -8.379 -1.427 22.303 1.00 86.12 89 ARG A C 1
ATOM 704 O O . ARG A 1 89 ? -8.474 -2.440 22.993 1.00 86.12 89 ARG A O 1
ATOM 711 N N . ILE A 1 90 ? -8.479 -1.449 20.977 1.00 90.38 90 ILE A N 1
ATOM 712 C CA . ILE A 1 90 ? -8.703 -2.662 20.198 1.00 90.38 90 ILE A CA 1
ATOM 713 C C . ILE A 1 90 ? -7.340 -3.266 19.868 1.00 90.38 90 ILE A C 1
ATOM 715 O O . ILE A 1 90 ? -6.530 -2.678 19.155 1.00 90.38 90 ILE A O 1
ATOM 719 N N . TYR A 1 91 ? -7.084 -4.464 20.386 1.00 91.25 91 TYR A N 1
ATOM 720 C CA . TYR A 1 91 ? -5.817 -5.161 20.167 1.00 91.25 91 TYR A CA 1
ATOM 721 C C . TYR A 1 91 ? -5.554 -5.418 18.677 1.00 91.25 91 TYR A C 1
ATOM 723 O O . TYR A 1 91 ? -4.450 -5.192 18.185 1.00 91.25 91 TYR A O 1
ATOM 731 N N . GLU A 1 92 ? -6.589 -5.823 17.945 1.00 92.50 92 GLU A N 1
ATOM 732 C CA . GLU A 1 92 ? -6.532 -6.069 16.507 1.00 92.50 92 GLU A CA 1
ATOM 733 C C . GLU A 1 92 ? -6.176 -4.807 15.715 1.00 92.50 92 GLU A C 1
ATOM 735 O O . GLU A 1 92 ? -5.451 -4.898 14.728 1.00 92.50 92 GLU A O 1
ATOM 740 N N . TRP A 1 93 ? -6.614 -3.629 16.177 1.00 92.06 93 TRP A N 1
ATOM 741 C CA . TRP A 1 93 ? -6.209 -2.359 15.578 1.00 92.06 93 TRP A CA 1
ATOM 742 C C . TRP A 1 93 ? -4.708 -2.129 15.745 1.00 92.06 93 TRP A C 1
ATOM 744 O O . TRP A 1 93 ? -4.059 -1.756 14.783 1.00 92.06 93 TRP A O 1
ATOM 754 N N . LYS A 1 94 ? -4.123 -2.422 16.913 1.00 90.94 94 LYS A N 1
ATOM 755 C CA . LYS A 1 94 ? -2.672 -2.266 17.119 1.00 90.94 94 LYS A CA 1
ATOM 756 C C . LYS A 1 94 ? -1.828 -3.204 16.265 1.00 90.94 94 LYS A C 1
ATOM 758 O O . LYS A 1 94 ? -0.738 -2.823 15.845 1.00 90.94 94 LYS A O 1
ATOM 763 N N . LEU A 1 95 ? -2.320 -4.413 16.001 1.00 91.75 95 LEU A N 1
ATOM 764 C CA . LEU A 1 95 ? -1.670 -5.312 15.050 1.00 91.75 95 LEU A CA 1
ATOM 765 C C . LEU A 1 95 ? -1.763 -4.767 13.625 1.00 91.75 95 LEU A C 1
ATOM 767 O O . LEU A 1 95 ? -0.743 -4.679 12.949 1.00 91.75 95 LEU A O 1
ATOM 771 N N . LEU A 1 96 ? -2.961 -4.347 13.210 1.00 91.44 96 LEU A N 1
ATOM 772 C CA . LEU A 1 96 ? -3.177 -3.793 11.880 1.00 91.44 96 LEU A CA 1
ATOM 773 C C . LEU A 1 96 ? -2.369 -2.510 11.660 1.00 91.44 96 LEU A C 1
ATOM 775 O O . LEU A 1 96 ? -1.716 -2.376 10.641 1.00 91.44 96 LEU A O 1
ATOM 779 N N . GLU A 1 97 ? -2.372 -1.585 12.615 1.00 89.56 97 GLU A N 1
ATOM 780 C CA . GLU A 1 97 ? -1.647 -0.312 12.556 1.00 89.56 97 GLU A CA 1
ATOM 781 C C . GLU A 1 97 ? -0.152 -0.530 12.290 1.00 89.56 97 GLU A C 1
ATOM 783 O O . GLU A 1 97 ? 0.422 0.125 11.424 1.00 89.56 97 GLU A O 1
ATOM 788 N N . ARG A 1 98 ? 0.465 -1.509 12.964 1.00 89.12 98 ARG A N 1
ATOM 789 C CA . ARG A 1 98 ? 1.852 -1.914 12.695 1.00 89.12 98 ARG A CA 1
ATOM 790 C C . ARG A 1 98 ? 2.031 -2.401 11.254 1.00 89.12 98 ARG A C 1
ATOM 792 O O . ARG A 1 98 ? 3.008 -2.031 10.609 1.00 89.12 98 ARG A O 1
ATOM 799 N N . ASP A 1 99 ? 1.120 -3.237 10.769 1.00 89.94 99 ASP A N 1
ATOM 800 C CA . ASP A 1 99 ? 1.198 -3.823 9.427 1.00 89.94 99 ASP A CA 1
ATOM 801 C C . ASP A 1 99 ? 0.989 -2.747 8.341 1.00 89.94 99 ASP A C 1
ATOM 803 O O . ASP A 1 99 ? 1.749 -2.690 7.375 1.00 89.94 99 ASP A O 1
ATOM 807 N N . LEU A 1 100 ? 0.065 -1.803 8.553 1.00 88.69 100 LEU A N 1
ATOM 808 C CA . LEU A 1 100 ? -0.135 -0.638 7.683 1.00 88.69 100 LEU A CA 1
ATOM 809 C C . LEU A 1 100 ? 1.097 0.281 7.668 1.00 88.69 100 LEU A C 1
ATOM 811 O O . LEU A 1 100 ? 1.517 0.721 6.601 1.00 88.69 100 LEU A O 1
ATOM 815 N N . MET A 1 101 ? 1.721 0.539 8.826 1.00 86.69 101 MET A N 1
ATOM 816 C CA . MET A 1 101 ? 2.965 1.322 8.904 1.00 86.69 101 MET A CA 1
ATOM 817 C C . MET A 1 101 ? 4.110 0.657 8.136 1.00 86.69 101 MET A C 1
ATOM 81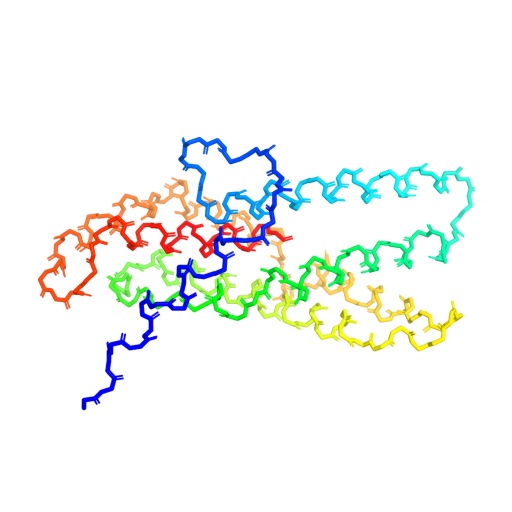9 O O . MET A 1 101 ? 4.898 1.345 7.491 1.00 86.69 101 MET A O 1
ATOM 823 N N . THR A 1 102 ? 4.202 -0.672 8.184 1.00 86.12 102 THR A N 1
ATOM 824 C CA . THR A 1 102 ? 5.178 -1.441 7.404 1.00 86.12 102 THR A CA 1
ATOM 825 C C . THR A 1 102 ? 4.999 -1.214 5.903 1.00 86.12 102 THR A C 1
ATOM 827 O O . THR A 1 102 ? 5.968 -0.859 5.229 1.00 86.12 102 THR A O 1
ATOM 830 N N . VAL A 1 103 ? 3.773 -1.357 5.388 1.00 87.75 103 VAL A N 1
ATOM 831 C CA . VAL A 1 103 ? 3.485 -1.121 3.962 1.00 87.75 103 VAL A CA 1
ATOM 832 C C . VAL A 1 103 ? 3.758 0.337 3.589 1.00 87.75 103 VAL A C 1
ATOM 834 O O . VAL A 1 103 ? 4.420 0.599 2.587 1.00 87.75 103 VAL A O 1
ATOM 837 N N . ASN A 1 104 ? 3.346 1.285 4.433 1.00 86.50 104 ASN A N 1
ATOM 838 C CA . ASN A 1 104 ? 3.583 2.708 4.203 1.00 86.50 104 ASN A CA 1
ATOM 839 C C . ASN A 1 104 ? 5.078 3.054 4.134 1.00 86.50 104 ASN A C 1
ATOM 841 O O . ASN A 1 104 ? 5.502 3.791 3.251 1.00 86.50 104 ASN A O 1
ATOM 845 N N . ASN A 1 105 ? 5.904 2.494 5.021 1.00 85.94 105 ASN A N 1
ATOM 846 C CA . ASN A 1 105 ? 7.350 2.727 4.996 1.00 85.94 105 ASN A CA 1
ATOM 847 C C . ASN A 1 105 ? 7.988 2.236 3.689 1.00 85.94 105 ASN A C 1
ATOM 849 O O . ASN A 1 105 ? 8.860 2.907 3.140 1.00 85.94 105 ASN A O 1
ATOM 853 N N . LEU A 1 106 ? 7.549 1.085 3.174 1.00 85.69 106 LEU A N 1
ATOM 854 C CA . LEU A 1 106 ? 8.012 0.578 1.881 1.00 85.69 106 LEU A CA 1
ATOM 855 C C . LEU A 1 106 ? 7.517 1.434 0.717 1.00 85.69 106 LEU A C 1
ATOM 857 O O . LEU A 1 106 ? 8.284 1.692 -0.212 1.00 85.69 106 LEU A O 1
ATOM 861 N N . PHE A 1 107 ? 6.274 1.911 0.780 1.00 86.56 107 PHE A N 1
ATOM 862 C CA . PHE A 1 107 ? 5.747 2.850 -0.203 1.00 86.56 107 PHE A CA 1
ATOM 863 C C . PHE A 1 107 ? 6.534 4.165 -0.212 1.00 86.56 107 PHE A C 1
ATOM 865 O O . PHE A 1 107 ? 6.847 4.675 -1.281 1.00 86.56 107 PHE A O 1
ATOM 872 N N . GLU A 1 108 ? 6.943 4.685 0.943 1.00 85.38 108 GLU A N 1
ATOM 873 C CA . GLU A 1 108 ? 7.777 5.889 1.015 1.00 85.38 108 GLU A CA 1
ATOM 874 C C . GLU A 1 108 ? 9.170 5.671 0.406 1.00 85.38 108 GLU A C 1
ATOM 876 O O . GLU A 1 108 ? 9.678 6.538 -0.308 1.00 85.38 108 GLU A O 1
ATOM 881 N N . VAL A 1 109 ? 9.770 4.490 0.595 1.00 84.50 109 VAL A N 1
ATOM 882 C CA . VAL A 1 109 ? 11.005 4.115 -0.120 1.00 84.50 109 VAL A CA 1
ATOM 883 C C . VAL A 1 109 ? 10.756 4.066 -1.630 1.00 84.50 109 VAL A C 1
ATOM 885 O O . VAL A 1 109 ? 11.520 4.646 -2.400 1.00 84.50 109 VAL A O 1
ATOM 888 N N . PHE A 1 110 ? 9.660 3.443 -2.070 1.00 84.06 110 PHE A N 1
ATOM 889 C CA . PHE A 1 110 ? 9.284 3.401 -3.484 1.00 84.06 110 PHE A CA 1
ATOM 890 C C . PHE A 1 110 ? 9.071 4.798 -4.072 1.00 84.06 110 PHE A C 1
ATOM 892 O O . PHE A 1 110 ? 9.552 5.111 -5.158 1.00 84.06 110 PHE A O 1
ATOM 899 N N . ARG A 1 111 ? 8.378 5.669 -3.342 1.00 84.75 111 ARG A N 1
ATOM 900 C CA . ARG A 1 111 ? 8.121 7.054 -3.725 1.00 84.75 111 ARG A CA 1
ATOM 901 C C . ARG A 1 111 ? 9.424 7.814 -3.929 1.00 84.75 111 ARG A C 1
ATOM 903 O O . ARG A 1 111 ? 9.573 8.475 -4.953 1.00 84.75 111 ARG A O 1
ATOM 910 N N . GLN A 1 112 ? 10.385 7.666 -3.018 1.00 83.44 112 GLN A N 1
ATOM 911 C CA . GLN A 1 112 ? 11.716 8.262 -3.161 1.00 83.44 112 GLN A CA 1
ATOM 912 C C . GLN A 1 112 ? 12.432 7.760 -4.422 1.00 83.44 112 GLN A C 1
ATOM 914 O O . GLN A 1 112 ? 13.049 8.558 -5.128 1.00 83.44 112 GLN A O 1
ATOM 919 N N . GLU A 1 113 ? 12.309 6.471 -4.756 1.00 80.31 113 GLU A N 1
ATOM 920 C CA . GLU A 1 113 ? 12.817 5.922 -6.021 1.00 80.31 113 GLU A CA 1
ATOM 921 C C . GLU A 1 113 ? 12.130 6.544 -7.248 1.00 80.31 113 GLU A C 1
ATOM 923 O O . GLU A 1 113 ? 12.800 6.862 -8.232 1.00 80.31 113 GLU A O 1
ATOM 928 N N . LEU A 1 114 ? 10.814 6.774 -7.193 1.00 80.94 114 LEU A N 1
ATOM 929 C CA . LEU A 1 114 ? 10.047 7.408 -8.275 1.00 80.94 114 LEU A CA 1
ATOM 930 C C . LEU A 1 114 ? 10.334 8.909 -8.438 1.00 80.94 114 LEU A C 1
ATOM 932 O O . LEU A 1 114 ? 10.168 9.439 -9.540 1.00 80.94 114 LEU A O 1
ATOM 936 N N . GLU A 1 115 ? 10.721 9.597 -7.362 1.00 80.62 115 GLU A N 1
ATOM 937 C CA . GLU A 1 115 ? 11.088 11.019 -7.366 1.00 80.62 115 GLU A CA 1
ATOM 938 C C . GLU A 1 115 ? 12.483 11.274 -7.933 1.00 80.62 115 GLU A C 1
ATOM 940 O O . GLU A 1 115 ? 12.778 12.402 -8.354 1.00 80.62 115 GLU A O 1
ATOM 945 N N . LYS A 1 116 ? 13.344 10.246 -7.988 1.00 77.31 116 LYS A N 1
ATOM 946 C CA . LYS A 1 116 ? 14.650 10.369 -8.634 1.00 77.31 116 LYS A CA 1
ATOM 947 C C . LYS A 1 116 ? 14.432 10.862 -10.066 1.00 77.31 116 LYS A C 1
ATOM 949 O O . LYS A 1 116 ? 13.679 10.248 -10.829 1.00 77.31 116 LYS A O 1
ATOM 954 N N . PRO A 1 117 ? 15.070 11.977 -10.467 1.00 63.53 117 PRO A N 1
ATOM 955 C CA . PRO A 1 117 ? 14.945 12.449 -11.830 1.00 63.53 117 PRO A CA 1
ATOM 956 C C . PRO A 1 117 ? 15.394 11.323 -12.753 1.00 63.53 117 PRO A C 1
ATOM 958 O O . PRO A 1 117 ? 16.484 10.782 -12.575 1.00 63.53 117 PRO A O 1
ATOM 961 N N . LEU A 1 118 ? 14.563 10.992 -13.743 1.00 63.62 118 LEU A N 1
ATOM 962 C CA . LEU A 1 118 ? 14.948 10.149 -14.873 1.00 63.62 118 LEU A CA 1
ATOM 963 C C . LEU A 1 118 ? 16.044 10.906 -15.645 1.00 63.62 118 LEU A C 1
ATOM 965 O O . LEU A 1 118 ? 15.762 11.607 -16.621 1.00 63.62 118 LEU A O 1
ATOM 969 N N . GLN A 1 119 ? 17.273 10.902 -15.122 1.00 48.06 119 GLN A N 1
ATOM 970 C CA . GLN A 1 119 ? 18.376 11.698 -15.639 1.00 48.06 119 GLN A CA 1
ATOM 971 C C . GLN A 1 119 ? 18.771 11.132 -16.995 1.00 48.06 119 GLN A C 1
ATOM 973 O O . GLN A 1 119 ? 19.368 10.068 -17.092 1.00 48.06 119 GLN A O 1
ATOM 978 N N . ASN A 1 120 ? 18.454 11.896 -18.037 1.00 48.91 120 ASN A N 1
ATOM 979 C CA . ASN A 1 120 ? 18.679 11.572 -19.439 1.00 48.91 120 ASN A CA 1
ATOM 980 C C . ASN A 1 120 ? 17.922 10.333 -19.940 1.00 48.91 120 ASN A C 1
ATOM 982 O O . ASN A 1 120 ? 17.558 9.409 -19.222 1.00 48.91 120 ASN A O 1
ATOM 986 N N . VAL A 1 121 ? 17.650 10.348 -21.242 1.00 49.53 121 VAL A N 1
ATOM 987 C CA . VAL A 1 121 ? 16.848 9.337 -21.940 1.00 49.53 121 VAL A CA 1
ATOM 988 C C . VAL A 1 121 ? 17.465 7.929 -21.835 1.00 49.53 121 VAL A C 1
ATOM 990 O O . VAL A 1 121 ? 16.713 6.969 -21.986 1.00 49.53 121 VAL A O 1
ATOM 993 N N . ASP A 1 122 ? 18.743 7.822 -21.460 1.00 54.03 122 ASP A N 1
ATOM 994 C CA . ASP A 1 122 ? 19.551 6.598 -21.514 1.00 54.03 122 ASP A CA 1
ATOM 995 C C . ASP A 1 122 ? 20.039 6.075 -20.143 1.00 54.03 122 ASP A C 1
ATOM 997 O O . ASP A 1 122 ? 20.765 5.089 -20.112 1.00 54.03 122 ASP A O 1
ATOM 1001 N N . ASN A 1 123 ? 19.688 6.710 -19.012 1.00 59.62 123 ASN A N 1
ATOM 1002 C CA . ASN A 1 123 ? 20.282 6.386 -17.700 1.00 59.62 123 ASN A CA 1
ATOM 1003 C C . ASN A 1 123 ? 19.234 6.009 -16.634 1.00 59.62 123 ASN A C 1
ATOM 1005 O O . ASN A 1 123 ? 19.261 6.496 -15.505 1.00 59.62 123 ASN A O 1
ATOM 1009 N N . PHE A 1 124 ? 18.273 5.158 -17.007 1.00 70.38 124 PHE A N 1
ATOM 1010 C CA . PHE A 1 124 ? 17.399 4.510 -16.028 1.00 70.38 124 PHE A CA 1
ATOM 1011 C C . PHE A 1 124 ? 18.230 3.546 -15.170 1.00 70.38 124 PHE A C 1
ATOM 1013 O O . PHE A 1 124 ? 18.883 2.651 -15.706 1.00 70.38 124 PHE A O 1
ATOM 1020 N N . ASP A 1 125 ? 18.213 3.736 -13.850 1.00 75.94 125 ASP A N 1
ATOM 1021 C CA . ASP A 1 125 ? 18.931 2.878 -12.907 1.00 75.94 125 ASP A CA 1
ATOM 1022 C C . ASP A 1 125 ? 18.147 1.580 -12.664 1.00 75.94 125 ASP A C 1
ATOM 1024 O O . ASP A 1 125 ? 17.400 1.429 -11.696 1.00 75.94 125 ASP A O 1
ATOM 1028 N N . GLU A 1 126 ? 18.294 0.647 -13.606 1.00 78.75 126 GLU A N 1
ATOM 1029 C CA . GLU A 1 126 ? 17.682 -0.681 -13.537 1.00 78.75 126 GLU A CA 1
ATOM 1030 C C . GLU A 1 126 ? 18.115 -1.454 -12.290 1.00 78.75 126 GLU A C 1
ATOM 1032 O O . GLU A 1 126 ? 17.318 -2.214 -11.746 1.00 78.75 126 GLU A O 1
ATOM 1037 N N . LEU A 1 127 ? 19.338 -1.233 -11.802 1.00 81.88 127 LEU A N 1
ATOM 1038 C CA . LEU A 1 127 ? 19.827 -1.910 -10.608 1.00 81.88 127 LEU A CA 1
ATOM 1039 C C . LEU A 1 127 ? 19.046 -1.460 -9.370 1.00 81.88 127 LEU A C 1
ATOM 1041 O O . LEU A 1 127 ? 18.548 -2.308 -8.642 1.00 81.88 127 LEU A O 1
ATOM 1045 N N . SER A 1 128 ? 18.841 -0.151 -9.193 1.00 79.81 128 SER A N 1
ATOM 1046 C CA . SER A 1 128 ? 18.025 0.386 -8.090 1.00 79.81 128 SER A CA 1
ATOM 1047 C C . SER A 1 128 ? 16.581 -0.135 -8.131 1.00 79.81 128 SER A C 1
ATOM 1049 O O . SER A 1 128 ? 16.002 -0.487 -7.103 1.00 79.81 128 SER A O 1
ATOM 1051 N N . ALA A 1 129 ? 16.004 -0.252 -9.332 1.00 78.62 129 ALA A N 1
ATOM 1052 C CA . ALA A 1 129 ? 14.671 -0.824 -9.529 1.00 78.62 129 ALA A CA 1
ATOM 1053 C C . ALA A 1 129 ? 14.596 -2.315 -9.149 1.00 78.62 129 ALA A C 1
ATOM 1055 O O . ALA A 1 129 ? 13.630 -2.759 -8.518 1.00 78.62 129 ALA A O 1
ATOM 1056 N N . LEU A 1 130 ? 15.616 -3.091 -9.524 1.00 81.75 130 LEU A N 1
ATOM 1057 C CA . LEU A 1 130 ? 15.724 -4.508 -9.180 1.00 81.75 130 LEU A CA 1
ATOM 1058 C C . LEU A 1 130 ? 15.979 -4.713 -7.686 1.00 81.75 130 LEU A C 1
ATOM 1060 O O . LEU A 1 130 ? 15.341 -5.577 -7.095 1.00 81.75 130 LEU A O 1
ATOM 1064 N N . ASP A 1 131 ? 16.834 -3.902 -7.066 1.00 83.25 131 ASP A N 1
ATOM 1065 C CA . ASP A 1 131 ? 17.121 -3.961 -5.630 1.00 83.25 131 ASP A CA 1
ATOM 1066 C C . ASP A 1 131 ? 15.865 -3.653 -4.799 1.00 83.25 131 ASP A C 1
ATOM 1068 O O . ASP A 1 131 ? 15.567 -4.3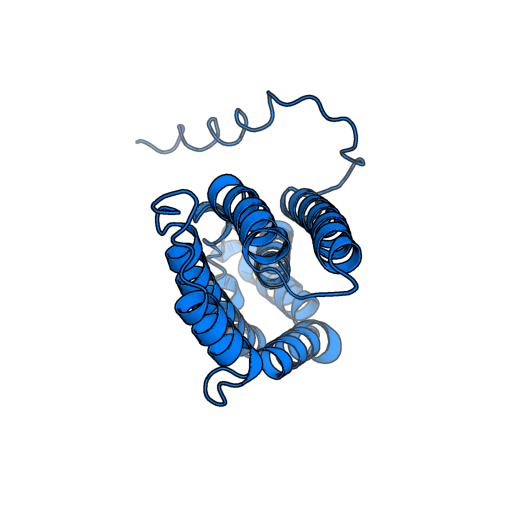50 -3.823 1.00 83.25 131 ASP A O 1
ATOM 1072 N N . PHE A 1 132 ? 15.073 -2.659 -5.218 1.00 81.81 132 PHE A N 1
ATOM 1073 C CA . PHE A 1 132 ? 13.770 -2.386 -4.612 1.00 81.81 132 PHE A CA 1
ATOM 1074 C C . PHE A 1 132 ? 12.815 -3.579 -4.768 1.00 81.81 132 PHE A C 1
ATOM 1076 O O . PHE A 1 132 ? 12.214 -4.029 -3.794 1.00 81.81 132 PHE A O 1
ATOM 1083 N N . THR A 1 133 ? 12.719 -4.136 -5.978 1.00 82.25 133 THR A N 1
ATOM 1084 C CA . THR A 1 133 ? 11.876 -5.309 -6.267 1.00 82.25 133 THR A CA 1
ATOM 1085 C C . THR A 1 133 ? 12.280 -6.509 -5.406 1.00 82.25 133 THR A C 1
ATOM 1087 O O . THR A 1 133 ? 11.431 -7.175 -4.815 1.00 82.25 133 THR A O 1
ATOM 1090 N N . ASP A 1 134 ? 13.579 -6.764 -5.273 1.00 83.75 134 ASP A N 1
ATOM 1091 C CA . ASP A 1 134 ? 14.109 -7.834 -4.433 1.00 83.75 134 ASP A CA 1
ATOM 1092 C C . ASP A 1 134 ? 13.827 -7.584 -2.950 1.00 83.75 134 ASP A C 1
ATOM 1094 O O . ASP A 1 134 ? 13.500 -8.529 -2.233 1.00 83.75 134 ASP A O 1
ATOM 1098 N N . THR A 1 135 ? 13.864 -6.330 -2.499 1.00 80.25 135 THR A N 1
ATOM 1099 C CA . THR A 1 135 ? 13.456 -5.971 -1.135 1.00 80.25 135 THR A CA 1
ATOM 1100 C C . THR A 1 135 ? 11.977 -6.294 -0.904 1.00 80.25 135 THR A C 1
ATOM 1102 O O . THR A 1 135 ? 11.647 -6.983 0.056 1.00 80.25 135 THR A O 1
ATOM 1105 N N . VAL A 1 136 ? 11.087 -5.886 -1.814 1.00 79.44 136 VAL A N 1
ATOM 1106 C CA . VAL A 1 136 ? 9.635 -6.109 -1.682 1.00 79.44 136 VAL A CA 1
ATOM 1107 C C . VAL A 1 136 ? 9.258 -7.593 -1.738 1.00 79.44 136 VAL A C 1
ATOM 1109 O O . VAL A 1 136 ? 8.407 -8.039 -0.972 1.00 79.44 136 VAL A O 1
ATOM 1112 N N . PHE A 1 137 ? 9.869 -8.371 -2.638 1.00 79.81 137 PHE A N 1
ATOM 1113 C CA . PHE A 1 137 ? 9.465 -9.764 -2.870 1.00 79.81 137 PHE A CA 1
ATOM 1114 C C . PHE A 1 137 ? 10.281 -10.808 -2.104 1.00 79.81 137 PHE A C 1
ATOM 1116 O O . PHE A 1 137 ? 9.828 -11.948 -1.982 1.00 79.81 137 PHE A O 1
ATOM 1123 N N . LYS A 1 138 ? 11.498 -10.486 -1.648 1.00 82.50 138 LYS A N 1
ATOM 1124 C CA . LYS A 1 138 ? 12.426 -11.483 -1.081 1.00 82.50 138 LYS A CA 1
ATOM 1125 C C . LYS A 1 138 ? 12.946 -11.133 0.309 1.00 82.50 138 LYS A C 1
ATOM 1127 O O . LYS A 1 138 ? 13.538 -12.018 0.940 1.00 82.50 138 LYS A O 1
ATOM 1132 N N . ASP A 1 139 ? 12.779 -9.901 0.797 1.00 80.69 139 ASP A N 1
ATOM 1133 C CA . ASP A 1 139 ? 13.284 -9.552 2.123 1.00 80.69 139 ASP A CA 1
ATOM 1134 C C . ASP A 1 139 ? 12.459 -10.236 3.218 1.00 80.69 139 ASP A C 1
ATOM 1136 O O . ASP A 1 139 ? 11.278 -9.973 3.428 1.00 80.69 139 ASP A O 1
ATOM 1140 N N . LYS A 1 140 ? 13.121 -11.113 3.972 1.00 79.44 140 LYS A N 1
ATOM 1141 C CA . LYS A 1 140 ? 12.516 -11.834 5.097 1.00 79.44 140 LYS A CA 1
ATOM 1142 C C . LYS A 1 140 ? 12.181 -10.928 6.279 1.00 79.44 140 LYS A C 1
ATOM 1144 O O . LYS A 1 140 ? 11.414 -11.343 7.144 1.00 79.44 140 LYS A O 1
ATOM 1149 N N . HIS A 1 141 ? 12.780 -9.741 6.357 1.00 78.56 141 HIS A N 1
ATOM 1150 C CA . HIS A 1 141 ? 12.461 -8.754 7.388 1.00 78.56 141 HIS A CA 1
ATOM 1151 C C . HIS A 1 141 ? 11.175 -7.988 7.064 1.00 78.56 141 HIS A C 1
ATOM 1153 O O . HIS A 1 141 ? 10.551 -7.461 7.982 1.00 78.56 141 HIS A O 1
ATOM 1159 N N . TRP A 1 142 ? 10.763 -7.980 5.791 1.00 77.06 142 TRP A N 1
ATOM 1160 C CA . TRP A 1 142 ? 9.587 -7.272 5.290 1.00 77.06 142 TRP A CA 1
ATOM 1161 C C . TRP A 1 142 ? 8.711 -8.196 4.422 1.00 77.06 142 TRP A C 1
ATOM 1163 O O . TRP A 1 142 ? 8.587 -7.977 3.219 1.00 77.06 142 TRP A O 1
ATOM 1173 N N . PRO A 1 143 ? 8.113 -9.253 5.008 1.00 83.31 143 PRO A N 1
ATOM 1174 C CA . PRO A 1 143 ? 7.333 -10.243 4.269 1.00 83.31 143 PRO A CA 1
ATOM 1175 C C . PRO A 1 143 ? 5.981 -9.650 3.828 1.00 83.31 143 PRO A C 1
ATOM 1177 O O . PRO A 1 143 ? 4.975 -9.758 4.531 1.00 83.31 143 PRO A O 1
ATOM 1180 N N . ILE A 1 144 ? 5.967 -8.944 2.694 1.00 85.06 144 ILE A N 1
ATOM 1181 C CA . ILE A 1 144 ? 4.783 -8.229 2.192 1.00 85.06 144 ILE A CA 1
ATOM 1182 C C . ILE A 1 144 ? 3.585 -9.148 1.913 1.00 85.06 144 ILE A C 1
ATOM 1184 O O . ILE A 1 144 ? 2.494 -8.813 2.379 1.00 85.06 144 ILE A O 1
ATOM 1188 N N . PRO A 1 145 ? 3.738 -10.302 1.232 1.00 85.38 145 PRO A N 1
ATOM 1189 C CA . PRO A 1 145 ? 2.620 -11.222 1.017 1.00 85.38 145 PRO A CA 1
ATOM 1190 C C . PRO A 1 145 ? 1.966 -11.661 2.333 1.00 85.38 145 PRO A C 1
ATOM 1192 O O . PRO A 1 145 ? 0.755 -11.551 2.498 1.00 85.38 145 PRO A O 1
ATOM 1195 N N . GLU A 1 146 ? 2.775 -12.062 3.313 1.00 88.75 146 GLU A N 1
ATOM 1196 C CA . GLU A 1 146 ? 2.296 -12.475 4.630 1.00 88.75 146 GLU A CA 1
ATOM 1197 C C . GLU A 1 146 ? 1.675 -11.310 5.414 1.00 88.75 146 GLU A C 1
ATOM 1199 O O . GLU A 1 146 ? 0.751 -11.513 6.202 1.00 88.75 146 GLU A O 1
ATOM 1204 N N . THR A 1 147 ? 2.163 -10.083 5.199 1.00 90.19 147 THR A N 1
ATOM 1205 C CA . THR A 1 147 ? 1.582 -8.868 5.787 1.00 90.19 147 THR A CA 1
ATOM 1206 C C . THR A 1 147 ? 0.177 -8.626 5.232 1.00 90.19 147 THR A C 1
ATOM 1208 O O . THR A 1 147 ? -0.735 -8.357 6.010 1.00 90.19 147 THR A O 1
ATOM 1211 N N . PHE A 1 148 ? -0.042 -8.792 3.923 1.00 89.50 148 PHE A N 1
ATOM 1212 C CA . PHE A 1 148 ? -1.379 -8.680 3.329 1.00 89.50 148 PHE A CA 1
ATOM 1213 C C . PHE A 1 148 ? -2.333 -9.785 3.796 1.00 89.50 148 PHE A C 1
ATOM 1215 O O . PHE A 1 148 ? -3.466 -9.477 4.170 1.00 89.50 148 PHE A O 1
ATOM 1222 N N . ASP A 1 149 ? -1.867 -11.035 3.886 1.00 91.38 149 ASP A N 1
ATOM 1223 C CA . ASP A 1 149 ? -2.656 -12.139 4.458 1.00 91.38 149 ASP A CA 1
ATOM 1224 C C . ASP A 1 149 ? -3.070 -11.834 5.909 1.00 91.38 149 ASP A C 1
ATOM 1226 O O . ASP A 1 149 ? -4.194 -12.112 6.343 1.00 91.38 149 ASP A O 1
ATOM 1230 N N . GLN A 1 150 ? -2.164 -11.230 6.683 1.00 92.00 150 GLN A N 1
ATOM 1231 C CA . GLN A 1 150 ? -2.426 -10.838 8.063 1.00 92.00 150 GLN A CA 1
ATOM 1232 C C . GLN A 1 150 ? -3.432 -9.681 8.152 1.00 92.00 150 GLN A C 1
ATOM 1234 O O . GLN A 1 150 ? -4.334 -9.737 8.997 1.00 92.00 150 GLN A O 1
ATOM 1239 N N . ILE A 1 151 ? -3.321 -8.675 7.276 1.00 91.56 151 ILE A N 1
ATOM 1240 C CA . ILE A 1 151 ? -4.285 -7.573 7.152 1.00 91.56 151 ILE A CA 1
ATOM 1241 C C . ILE A 1 151 ? -5.678 -8.141 6.843 1.00 91.56 151 ILE A C 1
ATOM 1243 O O . ILE A 1 151 ? -6.627 -7.858 7.580 1.00 91.56 151 ILE A O 1
ATOM 1247 N N . GLU A 1 152 ? -5.805 -9.015 5.838 1.00 91.75 152 GLU A N 1
ATOM 1248 C CA . GLU A 1 152 ? -7.073 -9.675 5.490 1.00 91.75 152 GLU A CA 1
ATOM 1249 C C . GLU A 1 152 ? -7.641 -10.473 6.671 1.00 91.75 152 GLU A C 1
ATOM 1251 O O . GLU A 1 152 ? -8.813 -10.324 7.032 1.00 91.75 152 GLU A O 1
ATOM 1256 N N . ASN A 1 153 ? -6.808 -11.275 7.336 1.00 93.38 153 ASN A N 1
ATOM 1257 C CA . ASN A 1 153 ? -7.220 -12.071 8.487 1.00 93.38 153 ASN A CA 1
ATOM 1258 C C . ASN A 1 153 ? -7.750 -11.200 9.639 1.00 93.38 153 ASN A C 1
ATOM 1260 O O . ASN A 1 153 ? -8.773 -11.529 10.249 1.00 93.38 153 ASN A O 1
ATOM 1264 N N . ILE A 1 154 ? -7.091 -10.078 9.939 1.00 93.00 154 ILE A N 1
ATOM 1265 C CA . ILE A 1 154 ? -7.541 -9.139 10.975 1.00 93.00 154 ILE A CA 1
ATOM 1266 C C . ILE A 1 154 ? -8.873 -8.484 10.578 1.00 93.00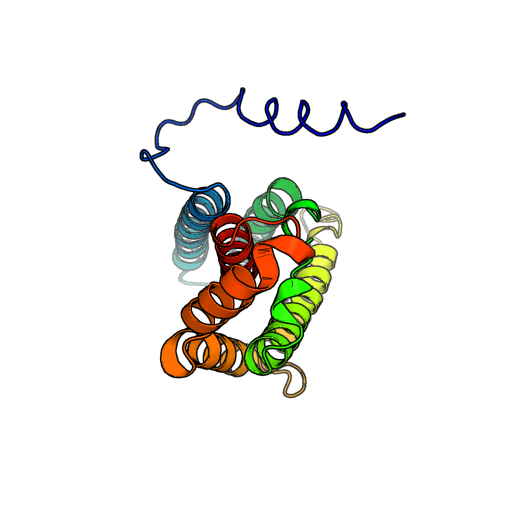 154 ILE A C 1
ATOM 1268 O O . ILE A 1 154 ? -9.800 -8.393 11.393 1.00 93.00 154 ILE A O 1
ATOM 1272 N N . MET A 1 155 ? -8.998 -8.054 9.324 1.00 91.44 155 MET A N 1
ATOM 1273 C CA . MET A 1 155 ? -10.214 -7.408 8.832 1.00 91.44 155 MET A CA 1
ATOM 1274 C C . MET A 1 155 ? -11.418 -8.347 8.835 1.00 91.44 155 MET A C 1
ATOM 1276 O O . MET A 1 155 ? -12.472 -8.003 9.382 1.00 91.44 155 MET A O 1
ATOM 1280 N N . VAL A 1 156 ? -11.258 -9.520 8.222 1.00 89.44 156 VAL A N 1
ATOM 1281 C CA . VAL A 1 156 ? -12.347 -10.444 7.898 1.00 89.44 156 VAL A CA 1
ATOM 1282 C C . VAL A 1 156 ? -12.576 -11.423 9.042 1.00 89.44 156 VAL A C 1
ATOM 1284 O O . VAL A 1 156 ? -13.645 -11.424 9.652 1.00 89.44 156 VAL A O 1
ATOM 1287 N N . ASN A 1 157 ? -11.567 -12.228 9.382 1.00 90.56 157 ASN A N 1
ATOM 1288 C CA . ASN A 1 157 ? -11.734 -13.334 10.331 1.00 90.56 157 ASN A CA 1
ATOM 1289 C C . ASN A 1 157 ? -11.823 -12.849 11.780 1.00 90.56 157 ASN A C 1
ATOM 1291 O O . ASN A 1 157 ? -12.561 -13.420 12.583 1.00 90.56 157 ASN A O 1
ATOM 1295 N N . GLN A 1 158 ? -11.093 -11.785 12.125 1.00 91.12 158 GLN A N 1
ATOM 1296 C CA . GLN A 1 158 ? -11.134 -11.204 13.471 1.00 91.12 158 GLN A CA 1
ATOM 1297 C C . GLN A 1 158 ? -12.193 -10.099 13.612 1.00 91.12 158 GLN A C 1
ATOM 1299 O O . GLN A 1 158 ? -12.436 -9.628 14.730 1.00 91.12 158 GLN A O 1
ATOM 1304 N N . GLY A 1 159 ? -12.862 -9.723 12.515 1.00 91.62 159 GLY A N 1
ATOM 1305 C CA . GLY A 1 159 ? -14.025 -8.836 12.508 1.00 91.62 159 GLY A CA 1
ATOM 1306 C C . GLY A 1 159 ? -13.728 -7.409 12.970 1.00 91.62 159 GLY A C 1
ATOM 1307 O O . GLY A 1 159 ? -14.550 -6.818 13.682 1.00 91.62 159 GLY A O 1
ATOM 1308 N N . LEU A 1 160 ? -12.567 -6.853 12.600 1.00 91.94 160 LEU A N 1
ATOM 1309 C CA . LEU A 1 160 ? -12.116 -5.543 13.083 1.00 91.94 160 LEU A CA 1
ATOM 1310 C C . LEU A 1 160 ? -13.140 -4.428 12.825 1.00 91.94 160 LEU A C 1
ATOM 1312 O O . LEU A 1 160 ? -13.421 -3.651 13.733 1.00 91.94 160 LEU A O 1
ATOM 1316 N N . TYR A 1 161 ? -13.749 -4.370 11.636 1.00 90.50 161 TYR A N 1
ATOM 1317 C CA . TYR A 1 161 ? -14.743 -3.336 11.310 1.00 90.50 161 TYR A CA 1
ATOM 1318 C C . TYR A 1 161 ? -15.932 -3.326 12.274 1.00 90.50 161 TYR A C 1
ATOM 1320 O O . TYR A 1 161 ? -16.402 -2.264 12.686 1.00 90.50 161 TYR A O 1
ATOM 1328 N N . TYR A 1 162 ? -16.406 -4.508 12.671 1.00 90.62 162 TYR A N 1
ATOM 1329 C CA . TYR A 1 162 ? -17.498 -4.625 13.630 1.00 90.62 162 TYR A CA 1
ATOM 1330 C C . TYR A 1 162 ? -17.062 -4.158 15.023 1.00 90.62 162 TYR A C 1
ATOM 1332 O O . TYR A 1 162 ? -17.752 -3.348 15.644 1.00 90.62 162 TYR A O 1
ATOM 1340 N N . LYS A 1 163 ? -15.891 -4.612 15.490 1.00 91.31 163 LYS A N 1
ATOM 1341 C CA . LYS A 1 163 ? -15.323 -4.213 16.789 1.00 91.31 163 LYS A CA 1
ATOM 1342 C C . LYS A 1 163 ? -15.098 -2.702 16.867 1.00 91.31 163 LYS A C 1
ATOM 1344 O O . LYS A 1 163 ? -15.527 -2.075 17.831 1.00 91.31 163 LYS A O 1
ATOM 1349 N N . ALA A 1 164 ? -14.524 -2.113 15.819 1.00 89.69 164 ALA A N 1
ATOM 1350 C CA . ALA A 1 164 ? -14.328 -0.673 15.692 1.00 89.69 164 ALA A CA 1
ATOM 1351 C C . ALA A 1 164 ? -15.657 0.092 15.753 1.00 89.69 164 ALA A C 1
ATOM 1353 O O . ALA A 1 164 ? -15.764 1.102 16.445 1.00 89.69 164 ALA A O 1
ATOM 1354 N N . MET A 1 165 ? -16.703 -0.404 15.083 1.00 87.94 165 MET A N 1
ATOM 1355 C CA . MET A 1 165 ? -18.019 0.234 15.113 1.00 87.94 165 MET A CA 1
ATOM 1356 C C . MET A 1 165 ? -18.642 0.225 16.515 1.00 87.94 165 MET A C 1
ATOM 1358 O O . MET A 1 165 ? -19.264 1.216 16.901 1.00 87.94 165 MET A O 1
ATOM 1362 N N . VAL A 1 166 ? -18.511 -0.879 17.256 1.00 88.69 166 VAL A N 1
ATOM 1363 C CA . VAL A 1 166 ? -19.026 -1.000 18.630 1.00 88.69 166 VAL A CA 1
ATOM 1364 C C . VAL A 1 166 ? -18.254 -0.076 19.573 1.00 88.69 166 VAL A C 1
ATOM 1366 O O . VAL A 1 166 ? -18.873 0.751 20.236 1.00 88.69 166 VAL A O 1
ATOM 1369 N N . GLU A 1 167 ? -16.920 -0.123 19.547 1.00 87.19 167 GLU A N 1
ATOM 1370 C CA . GLU A 1 167 ? -16.073 0.700 20.422 1.00 87.19 167 GLU A CA 1
ATOM 1371 C C . GLU A 1 167 ? -16.318 2.199 20.205 1.00 87.19 167 GLU A C 1
ATOM 1373 O O . GLU A 1 167 ? -16.496 2.964 21.152 1.00 87.19 167 GLU A O 1
ATOM 1378 N N . VAL A 1 168 ? -16.394 2.642 18.946 1.00 85.88 168 VAL A N 1
ATOM 1379 C CA . VAL A 1 168 ? -16.592 4.067 18.645 1.00 85.88 168 VAL A CA 1
ATOM 1380 C C . VAL A 1 168 ? -17.994 4.527 19.027 1.00 85.88 168 VAL A C 1
ATOM 1382 O O . VAL A 1 168 ? -18.147 5.670 19.454 1.00 85.88 168 VAL A O 1
ATOM 1385 N N . LYS A 1 169 ? -19.015 3.664 18.914 1.00 84.12 169 LYS A N 1
ATOM 1386 C CA . LYS A 1 169 ? -20.374 3.970 19.395 1.00 84.12 169 LYS A CA 1
ATOM 1387 C C . LYS A 1 169 ? -20.400 4.211 20.903 1.00 84.12 169 LYS A C 1
ATOM 1389 O O . LYS A 1 169 ? -21.078 5.136 21.347 1.00 84.12 169 LYS A O 1
ATOM 1394 N N . ASP A 1 170 ? -19.629 3.438 21.656 1.00 80.00 170 ASP A N 1
ATOM 1395 C CA . ASP A 1 170 ? -19.524 3.592 23.107 1.00 80.00 170 ASP A CA 1
ATOM 1396 C C . ASP A 1 170 ? -18.690 4.829 23.498 1.00 80.00 170 ASP A C 1
ATOM 1398 O O . ASP A 1 170 ? -18.868 5.393 24.579 1.00 80.00 170 ASP A O 1
ATOM 1402 N N . GLN A 1 171 ? -17.839 5.317 22.587 1.00 73.62 171 GLN A N 1
ATOM 1403 C CA . GLN A 1 171 ? -16.962 6.475 22.783 1.00 73.62 171 GLN A CA 1
ATOM 1404 C C . GLN A 1 171 ? -17.402 7.770 22.068 1.00 73.62 171 GLN A C 1
ATOM 1406 O O . GLN A 1 171 ? -16.645 8.741 22.082 1.00 73.62 171 GLN A O 1
ATOM 1411 N N . VAL A 1 172 ? -18.601 7.849 21.471 1.00 67.81 172 VAL A N 1
ATOM 1412 C CA . VAL A 1 172 ? -19.041 9.027 20.673 1.00 67.81 172 VAL A CA 1
ATOM 1413 C C . VAL A 1 172 ? -18.906 10.344 21.445 1.00 67.81 172 VAL A C 1
ATOM 1415 O O . VAL A 1 172 ? -18.501 11.363 20.887 1.00 67.81 172 VAL A O 1
ATOM 1418 N N . CYS A 1 173 ? -19.211 10.326 22.744 1.00 62.84 173 CYS A N 1
ATOM 1419 C CA . CYS A 1 173 ? -19.139 11.513 23.595 1.00 62.84 173 CYS A CA 1
ATOM 1420 C C . CYS A 1 173 ? -17.698 11.990 23.853 1.00 62.84 173 CYS A C 1
ATOM 1422 O O . CYS A 1 173 ? -17.498 13.171 24.129 1.00 62.84 173 CYS A O 1
ATOM 1424 N N . SER A 1 174 ? -16.704 11.096 23.778 1.00 68.75 174 SER A N 1
ATOM 1425 C CA . SER A 1 174 ? -15.291 11.400 24.042 1.00 68.75 174 SER A CA 1
ATOM 1426 C C . SER A 1 174 ? -14.453 11.582 22.777 1.00 68.75 174 SER A C 1
ATOM 1428 O O . SER A 1 174 ? -13.522 12.380 22.793 1.00 68.75 174 SER A O 1
ATOM 1430 N N . SER A 1 175 ? -14.766 10.873 21.690 1.00 65.81 175 SER A N 1
ATOM 1431 C CA . SER A 1 175 ? -13.949 10.856 20.468 1.00 65.81 175 SER A CA 1
ATOM 1432 C C . SER A 1 175 ? -14.233 12.018 19.511 1.00 65.81 175 SER A C 1
ATOM 1434 O O . SER A 1 175 ? -13.459 12.232 18.583 1.00 65.81 175 SER A O 1
ATOM 1436 N N . GLN A 1 176 ? -15.339 12.755 19.698 1.00 68.81 176 GLN A N 1
ATOM 1437 C CA . GLN A 1 176 ? -15.829 13.830 18.810 1.00 68.81 176 GLN A CA 1
ATOM 1438 C C . GLN A 1 176 ? -16.005 13.431 17.327 1.00 68.81 176 GLN A C 1
ATOM 1440 O O . GLN A 1 176 ? -16.363 14.273 16.503 1.00 68.81 176 GLN A O 1
ATOM 1445 N N . LYS A 1 177 ? -15.801 12.155 16.978 1.00 71.69 177 LYS A N 1
ATOM 1446 C CA . LYS A 1 177 ? -15.945 11.600 15.631 1.00 71.69 177 LYS A CA 1
ATOM 1447 C C . LYS A 1 177 ? -17.171 10.699 15.580 1.00 71.69 177 LYS A C 1
ATOM 1449 O O . LYS A 1 177 ? -17.431 9.913 16.492 1.00 71.69 177 LYS A O 1
ATOM 1454 N N . ALA A 1 178 ? -17.921 10.775 14.485 1.00 80.69 178 ALA A N 1
ATOM 1455 C CA . ALA A 1 178 ? -19.008 9.834 14.247 1.00 80.69 178 ALA A CA 1
ATOM 1456 C C . ALA A 1 178 ? -18.442 8.445 13.907 1.00 80.69 178 ALA A C 1
ATOM 1458 O O . ALA A 1 178 ? -17.454 8.336 13.182 1.00 80.69 178 ALA A O 1
ATOM 1459 N N . ALA A 1 179 ? -19.114 7.372 14.338 1.00 82.81 179 ALA A N 1
ATOM 1460 C CA . ALA A 1 179 ? -18.704 5.998 14.021 1.00 82.81 179 ALA A CA 1
ATOM 1461 C C . ALA A 1 179 ? -18.517 5.762 12.512 1.00 82.81 179 ALA A C 1
ATOM 1463 O O . ALA A 1 179 ? -17.569 5.105 12.101 1.00 82.81 179 ALA A O 1
ATOM 1464 N N . GLN A 1 180 ? -19.365 6.363 11.674 1.00 83.25 180 GLN A N 1
ATOM 1465 C CA . GLN A 1 180 ? -19.230 6.290 10.215 1.00 83.25 180 GLN A CA 1
ATOM 1466 C C . GLN A 1 180 ? -17.928 6.921 9.701 1.00 83.25 180 GLN A C 1
ATOM 1468 O O . GLN A 1 180 ? -17.324 6.384 8.781 1.00 83.25 180 GLN A O 1
ATOM 1473 N N . GLN A 1 181 ? -17.477 8.027 10.301 1.00 83.56 181 GLN A N 1
ATOM 1474 C CA . GLN A 1 181 ? -16.219 8.675 9.920 1.00 83.56 181 GLN A CA 1
ATOM 1475 C C . GLN A 1 181 ? -15.023 7.799 10.285 1.00 83.56 181 GLN A C 1
ATOM 1477 O O . GLN A 1 181 ? -14.112 7.659 9.480 1.00 83.56 181 GLN A O 1
ATOM 1482 N N . VAL A 1 182 ? -15.049 7.169 11.462 1.00 84.88 182 VAL A N 1
ATOM 1483 C CA . VAL A 1 182 ? -13.981 6.257 11.893 1.00 84.88 182 VAL A CA 1
ATOM 1484 C C . VAL A 1 182 ? -13.898 5.029 10.989 1.00 84.88 182 VAL A C 1
ATOM 1486 O O . VAL A 1 182 ? -12.813 4.671 10.543 1.00 84.88 182 VAL A O 1
ATOM 1489 N N . ILE A 1 183 ? -15.037 4.421 10.649 1.00 88.19 183 ILE A N 1
ATOM 1490 C CA . ILE A 1 183 ? -15.064 3.286 9.717 1.00 88.19 183 ILE A CA 1
ATOM 1491 C C . ILE A 1 183 ? -14.582 3.697 8.322 1.00 88.19 183 ILE A C 1
ATOM 1493 O O . ILE A 1 183 ? -13.834 2.949 7.701 1.00 88.19 183 ILE A O 1
ATOM 1497 N N . TYR A 1 184 ? -14.952 4.888 7.848 1.00 86.31 184 TYR A N 1
ATOM 1498 C CA . TYR A 1 184 ? -14.456 5.413 6.577 1.00 86.31 184 TYR A CA 1
ATOM 1499 C C . TYR A 1 184 ? -12.937 5.643 6.588 1.00 86.31 184 TYR A C 1
ATOM 1501 O O . TYR A 1 184 ? -12.260 5.288 5.625 1.00 86.31 184 TYR A O 1
ATOM 1509 N N . GLN A 1 185 ? -12.392 6.199 7.674 1.00 87.06 185 GLN A N 1
ATOM 1510 C CA . GLN A 1 185 ? -10.948 6.384 7.841 1.00 87.06 185 GLN A CA 1
ATOM 1511 C C . GLN A 1 185 ? -10.216 5.039 7.866 1.00 87.06 185 GLN A C 1
ATOM 1513 O O . GLN A 1 185 ? -9.236 4.874 7.150 1.00 87.06 185 GLN A O 1
ATOM 1518 N N . LEU A 1 186 ? -10.738 4.058 8.609 1.00 88.25 186 LEU A N 1
ATOM 1519 C CA . LEU A 1 186 ? -10.195 2.700 8.639 1.00 88.25 186 LEU A CA 1
ATOM 1520 C C . LEU A 1 186 ? -10.208 2.056 7.243 1.00 88.25 186 LEU A C 1
ATOM 1522 O O . LEU A 1 186 ? -9.197 1.525 6.800 1.00 88.25 186 LEU A O 1
ATOM 1526 N N . TYR A 1 187 ? -11.334 2.145 6.529 1.00 88.81 187 TYR A N 1
ATOM 1527 C CA . TYR A 1 187 ? -11.456 1.659 5.153 1.00 88.81 187 TYR A CA 1
ATOM 1528 C C . TYR A 1 187 ? -10.456 2.321 4.201 1.00 88.81 187 TYR A C 1
ATOM 1530 O O . TYR A 1 187 ? -9.838 1.633 3.393 1.00 88.81 187 TYR A O 1
ATOM 1538 N N . SER A 1 188 ? -10.290 3.637 4.314 1.00 87.06 188 SER A N 1
ATOM 1539 C CA . SER A 1 188 ? -9.378 4.400 3.464 1.00 87.06 188 SER A CA 1
ATOM 1540 C C . SER A 1 188 ? -7.920 4.011 3.719 1.00 87.06 188 SER A C 1
ATOM 1542 O O . SER A 1 188 ? -7.197 3.776 2.757 1.00 87.06 188 SER A O 1
ATOM 1544 N N . ALA A 1 189 ? -7.522 3.845 4.987 1.00 87.50 189 ALA A N 1
ATOM 1545 C CA . ALA A 1 189 ? -6.168 3.438 5.369 1.00 87.50 189 ALA A CA 1
ATOM 1546 C C . ALA A 1 189 ? -5.785 2.077 4.789 1.00 87.50 189 ALA A C 1
ATOM 1548 O O . ALA A 1 189 ? -4.744 1.937 4.157 1.00 87.50 189 ALA A O 1
ATOM 1549 N N . ILE A 1 190 ? -6.666 1.093 4.954 1.00 88.50 190 ILE A N 1
ATOM 1550 C CA . ILE A 1 190 ? -6.483 -0.247 4.394 1.00 88.50 190 ILE A CA 1
ATOM 1551 C C . ILE A 1 190 ? -6.450 -0.182 2.865 1.00 88.50 190 ILE A C 1
ATOM 1553 O O . ILE A 1 190 ? -5.529 -0.692 2.237 1.00 88.50 190 ILE A O 1
ATOM 1557 N N . SER A 1 191 ? -7.436 0.476 2.256 1.00 88.75 191 SER A N 1
ATOM 1558 C CA . SER A 1 191 ? -7.542 0.555 0.798 1.00 88.75 191 SER A CA 1
ATOM 1559 C C . SER A 1 191 ? -6.338 1.231 0.154 1.00 88.75 191 SER A C 1
ATOM 1561 O O . SER A 1 191 ? -5.988 0.874 -0.961 1.00 88.75 191 SER A O 1
ATOM 1563 N N . LEU A 1 192 ? -5.712 2.199 0.830 1.00 86.88 192 LEU A N 1
ATOM 1564 C CA . LEU A 1 192 ? -4.497 2.844 0.341 1.00 86.88 192 LEU A CA 1
ATOM 1565 C C . LEU A 1 192 ? -3.307 1.879 0.333 1.00 86.88 192 LEU A C 1
ATOM 1567 O O . LEU A 1 192 ? -2.500 1.951 -0.583 1.00 86.88 192 LEU A O 1
ATOM 1571 N N . THR A 1 193 ? -3.216 0.955 1.297 1.00 84.81 193 THR A N 1
ATOM 1572 C CA . THR A 1 193 ? -2.141 -0.053 1.311 1.00 84.81 193 THR A CA 1
ATOM 1573 C C . THR A 1 193 ? -2.285 -1.128 0.236 1.00 84.81 193 THR A C 1
ATOM 1575 O O . THR A 1 193 ? -1.319 -1.827 -0.043 1.00 84.81 193 THR A O 1
ATOM 1578 N N . GLU A 1 194 ? -3.466 -1.268 -0.370 1.00 83.62 194 GLU A N 1
ATOM 1579 C CA . GLU A 1 194 ? -3.717 -2.207 -1.473 1.00 83.62 194 GLU A CA 1
ATOM 1580 C C . GLU A 1 194 ? -3.296 -1.656 -2.852 1.00 83.62 194 GLU A C 1
ATOM 1582 O O . GLU A 1 194 ? -3.334 -2.404 -3.830 1.00 83.62 194 GLU A O 1
ATOM 1587 N N . LEU A 1 195 ? -2.941 -0.366 -2.947 1.00 84.94 195 LEU A N 1
ATOM 1588 C CA . LEU A 1 195 ? -2.512 0.311 -4.183 1.00 84.94 195 LEU A CA 1
ATOM 1589 C C . LEU A 1 195 ? -0.989 0.241 -4.355 1.00 84.94 195 LEU A C 1
ATOM 1591 O O . LEU A 1 195 ? -0.530 -0.084 -5.477 1.00 84.94 195 LEU A O 1
#

pLDDT: mean 76.43, std 17.68, range [29.38, 93.38]

Radius of gyration: 19.72 Å; chains: 1; bounding box: 44×46×52 Å

Organism: NCBI:txid1109342